Protein AF-X1IJS3-F1 (afdb_monomer_lite)

Foldseek 3Di:
DDPPLLPCLCVVLQVDLAAFLVLLLQLVCQQVVAAAEDQDQYCNNVSSVVLVVNDLVQEAEQAAPVSLVVCVDQVVSVVVSHGYYYHQLGYQADPSVRDGCNVRNSVSVVLLVVCVVPVHQAAGDPSSLVSCLVSQALHEAEAPPDPLPPPRHVLSSLLVRPRHAEYEYEAADQPFALVFDKDKEAADPDDPLPPDDSVSSSQNSSCNSPVRYTYMYTYGNPSSNSVVVDPDPPDNDPDDDDDDSVVCCPVRPDDDDPVRVVVVVVVVVD

Secondary structure (DSSP, 8-state):
--S-TT-GGGGGGGS-----HHHHHHHHHHHTT---EE---SSHHHHHHHHTT--GGGEEEE-SHHHHHHT--HHHHHHTT-EEEEESS--SB-TTT--B-HHHHHHHHHHHHHHHHTT------HHHHHHHHHHHTTSEEEE-S---SS-HHHHHHHHH--S--EEEEEEE-TT--TT-EEEEE---SSS--TTS-HHHHHHHHHHHH-TTSEEEEEEE-HHHHHHTT-S--TT---S-----HHHHHHHHSPPPPHHHHHHHHHHHH-

Sequence (270 aa):
NSLNDDLKFLDFYFENDKPNIEHFVLGEMLKRGHYVMTSNFDFLIEHALLQTDYPKKKIIPVITEKDYERFSDPEKLFKNKRIPVYKLHGSPKNIITGEDTRNSFINTLKLIGSNHMKNNIIQLEPFKAQMLEYISNKRSLIIIGYSGKNDSDLVSTLKTMKGLKNLIWINHVANGKTKGDLYEYHKPKSMNISNLDDLDQQLVEIKRFNESINVFRLNTYTPKFLENLIDKKEKISKENFELNLGEWLTTNIKKPSVLTKLFISAKIYL

pLDDT: mean 85.3, std 12.14, range [32.66, 97.94]

Structure (mmCIF, N/CA/C/O backbone):
data_AF-X1IJS3-F1
#
_entry.id   AF-X1IJS3-F1
#
loop_
_atom_site.group_PDB
_atom_site.id
_atom_site.type_symbol
_atom_site.label_atom_id
_atom_site.label_alt_id
_atom_site.label_comp_id
_atom_site.label_asym_id
_atom_site.label_entity_id
_atom_site.label_seq_id
_atom_site.pdbx_PDB_ins_code
_atom_site.Cartn_x
_atom_site.Cartn_y
_atom_site.Cartn_z
_atom_site.occupancy
_atom_site.B_iso_or_equiv
_atom_site.auth_seq_id
_atom_site.auth_comp_id
_atom_site.auth_asym_id
_atom_site.auth_atom_id
_atom_site.pdbx_PDB_model_num
ATOM 1 N N . ASN A 1 1 ? 11.542 24.849 22.283 1.00 32.66 1 ASN A N 1
ATOM 2 C CA . ASN A 1 1 ? 10.444 23.886 22.479 1.00 32.66 1 ASN A CA 1
ATOM 3 C C . ASN A 1 1 ? 9.567 23.851 21.247 1.00 32.66 1 ASN A C 1
ATOM 5 O O . ASN A 1 1 ? 9.000 24.875 20.894 1.00 32.66 1 ASN A O 1
ATOM 9 N N . SER A 1 2 ? 9.656 22.702 20.570 1.00 34.34 2 SER A N 1
ATOM 10 C CA . SER A 1 2 ? 8.838 22.150 19.481 1.00 34.34 2 SER A CA 1
ATOM 11 C C . SER A 1 2 ? 8.092 23.122 18.554 1.00 34.34 2 SER A C 1
ATOM 13 O O . SER A 1 2 ? 7.046 23.670 18.892 1.00 34.34 2 SER A O 1
ATOM 15 N N . LEU A 1 3 ? 8.537 23.183 17.289 1.00 42.47 3 LEU A N 1
ATOM 16 C CA . LEU A 1 3 ? 7.576 23.062 16.183 1.00 42.47 3 LEU A CA 1
ATOM 17 C C . LEU A 1 3 ? 6.657 21.910 16.578 1.00 42.47 3 LEU A C 1
ATOM 19 O O . LEU A 1 3 ? 7.159 20.812 16.785 1.00 42.47 3 LEU A O 1
ATOM 23 N N . ASN A 1 4 ? 5.387 22.198 16.855 1.00 47.84 4 ASN A N 1
ATOM 24 C CA . ASN A 1 4 ? 4.459 21.216 17.402 1.00 47.84 4 ASN A CA 1
ATOM 25 C C . ASN A 1 4 ? 4.539 19.940 16.549 1.00 47.84 4 ASN A C 1
ATOM 27 O O . ASN A 1 4 ? 4.138 19.956 15.387 1.00 47.84 4 ASN A O 1
ATOM 31 N N . ASP A 1 5 ? 5.068 18.867 17.142 1.00 56.81 5 ASP A N 1
ATOM 32 C CA . ASP A 1 5 ? 5.301 17.543 16.537 1.00 56.81 5 ASP A CA 1
ATOM 33 C C . ASP A 1 5 ? 4.000 16.859 16.077 1.00 56.81 5 ASP A C 1
ATOM 35 O O . ASP A 1 5 ? 4.017 15.756 15.549 1.00 56.81 5 ASP A O 1
ATOM 39 N N . ASP A 1 6 ? 2.869 17.526 16.272 1.00 65.44 6 ASP A N 1
ATOM 40 C CA . ASP A 1 6 ? 1.514 17.035 16.064 1.00 65.44 6 ASP A CA 1
ATOM 41 C C . ASP A 1 6 ? 1.116 16.971 14.574 1.00 65.44 6 ASP A C 1
ATOM 43 O O . ASP A 1 6 ? 0.031 16.503 14.256 1.00 65.44 6 ASP A O 1
ATOM 47 N N . LEU A 1 7 ? 1.972 17.472 13.662 1.00 75.44 7 LEU A N 1
ATOM 48 C CA . LEU A 1 7 ? 1.804 17.451 12.195 1.00 75.44 7 LEU A CA 1
ATOM 49 C C . LEU A 1 7 ? 0.376 17.787 11.716 1.00 75.44 7 LEU A C 1
ATOM 51 O O . LEU A 1 7 ? -0.092 17.243 10.722 1.00 75.44 7 LEU A O 1
ATOM 55 N N . LYS A 1 8 ? -0.303 18.725 12.392 1.00 80.31 8 LYS A N 1
ATOM 56 C CA . LYS A 1 8 ? -1.733 19.023 12.186 1.00 80.31 8 LYS A CA 1
ATOM 57 C C . LYS A 1 8 ? -2.134 19.291 10.743 1.00 80.31 8 LYS A C 1
ATOM 59 O O . LYS A 1 8 ? -3.264 19.024 10.382 1.00 80.31 8 LYS A O 1
ATOM 64 N N . PHE A 1 9 ? -1.241 19.810 9.903 1.00 80.88 9 PHE A N 1
ATOM 65 C CA . PHE A 1 9 ? -1.553 20.028 8.488 1.00 80.88 9 PHE A CA 1
ATOM 66 C C . PHE A 1 9 ? -1.919 18.735 7.743 1.00 80.88 9 PHE A C 1
ATOM 68 O O . PHE A 1 9 ? -2.624 18.799 6.742 1.00 80.88 9 PHE A O 1
ATOM 75 N N . LEU A 1 10 ? -1.454 17.578 8.226 1.00 79.81 10 LEU A N 1
ATOM 76 C CA . LEU A 1 10 ? -1.813 16.277 7.673 1.00 79.81 10 LEU A CA 1
ATOM 77 C C . LEU A 1 10 ? -3.285 15.945 7.907 1.00 79.81 10 LEU A C 1
ATOM 79 O O . LEU A 1 10 ? -3.842 15.190 7.116 1.00 79.81 10 LEU A O 1
ATOM 83 N N . ASP A 1 11 ? -3.924 16.563 8.909 1.00 85.62 11 ASP A N 1
ATOM 84 C CA . ASP A 1 11 ? -5.342 16.353 9.196 1.00 85.62 11 ASP A CA 1
ATOM 85 C C . ASP A 1 11 ? -6.235 16.729 8.006 1.00 85.62 11 ASP A C 1
ATOM 87 O O . ASP A 1 11 ? -7.252 16.079 7.789 1.00 85.62 11 ASP A O 1
ATOM 91 N N . PHE A 1 12 ? -5.787 17.647 7.141 1.00 84.50 12 PHE A N 1
ATOM 92 C CA . PHE A 1 12 ? -6.456 17.966 5.877 1.00 84.50 12 PHE A CA 1
ATOM 93 C C . PHE A 1 12 ? -6.712 16.731 5.000 1.00 84.50 12 PHE A C 1
ATOM 95 O O . PHE A 1 12 ? -7.787 16.592 4.423 1.00 84.50 12 PHE A O 1
ATOM 102 N N . TYR A 1 13 ? -5.740 15.817 4.896 1.00 79.25 13 TYR A N 1
ATOM 103 C CA . TYR A 1 13 ? -5.875 14.621 4.058 1.00 79.25 13 TYR A CA 1
ATOM 104 C C . TYR A 1 13 ? -6.856 13.598 4.640 1.00 79.25 13 TYR A C 1
ATOM 106 O O . TYR A 1 13 ? -7.303 12.703 3.927 1.00 79.25 13 TYR A O 1
ATOM 114 N N . PHE A 1 14 ? -7.205 13.734 5.920 1.00 83.81 14 PHE A N 1
ATOM 115 C CA . PHE A 1 14 ? -8.140 12.856 6.618 1.00 83.81 14 PHE A CA 1
ATOM 116 C C . PHE A 1 14 ? -9.584 13.369 6.571 1.00 83.81 14 PHE A C 1
ATOM 118 O O . PHE A 1 14 ? -10.489 12.631 6.950 1.00 83.81 14 PHE A O 1
ATOM 125 N N . GLU A 1 15 ? -9.806 14.590 6.075 1.00 85.00 15 GLU A N 1
ATOM 126 C CA . GLU A 1 15 ? -11.144 15.156 5.847 1.00 85.00 15 GLU A CA 1
ATOM 127 C C . GLU A 1 15 ? -11.849 14.523 4.639 1.00 85.00 15 GLU A C 1
ATOM 129 O O . GLU A 1 15 ? -13.069 14.600 4.515 1.00 85.00 15 GLU A O 1
ATOM 134 N N . ASN A 1 16 ? -11.094 13.904 3.725 1.00 85.94 16 ASN A N 1
ATOM 135 C CA . ASN A 1 16 ? -11.668 13.272 2.546 1.00 85.94 16 ASN A CA 1
ATOM 136 C C . ASN A 1 16 ? -12.175 11.857 2.857 1.00 85.94 16 ASN A C 1
ATOM 138 O O . ASN A 1 16 ? -11.391 10.939 3.100 1.00 85.94 16 ASN A O 1
ATOM 142 N N . ASP A 1 17 ? -13.488 11.671 2.756 1.00 87.44 17 ASP A N 1
ATOM 143 C CA . ASP A 1 17 ? -14.185 10.394 2.918 1.00 87.44 17 ASP A CA 1
ATOM 144 C C . ASP A 1 17 ? -14.765 9.849 1.598 1.00 87.44 17 ASP A C 1
ATOM 146 O O . ASP A 1 17 ? -15.535 8.881 1.599 1.00 87.44 17 ASP A O 1
ATOM 150 N N . LYS A 1 18 ? -14.389 10.453 0.460 1.00 89.69 18 LYS A N 1
ATOM 151 C CA . LYS A 1 18 ? -14.902 10.139 -0.879 1.00 89.69 18 LYS A CA 1
ATOM 152 C C . LYS A 1 18 ? -13.899 9.283 -1.672 1.00 89.69 18 LYS A C 1
ATOM 154 O O . LYS A 1 18 ? -13.039 9.824 -2.373 1.00 89.69 18 LYS A O 1
ATOM 159 N N . PRO A 1 19 ? -13.984 7.940 -1.596 1.00 90.38 19 PRO A N 1
ATOM 160 C CA . PRO A 1 19 ? -13.159 7.054 -2.405 1.00 90.38 19 PRO A CA 1
ATOM 161 C C . PRO A 1 19 ? -13.477 7.187 -3.897 1.00 90.38 19 PRO A C 1
ATOM 163 O O . PRO A 1 19 ? -14.633 7.281 -4.308 1.00 90.38 19 PRO A O 1
ATOM 166 N N . ASN A 1 20 ? -12.433 7.126 -4.719 1.00 88.62 20 ASN A N 1
ATOM 167 C CA . ASN A 1 20 ? -12.550 7.007 -6.174 1.00 88.62 20 ASN A CA 1
ATOM 168 C C . ASN A 1 20 ? -12.604 5.528 -6.629 1.00 88.62 20 ASN A C 1
ATOM 170 O O . ASN A 1 20 ? -12.479 4.605 -5.821 1.00 88.62 20 ASN A O 1
ATOM 174 N N . ILE A 1 21 ? -12.731 5.306 -7.943 1.00 88.25 21 ILE A N 1
ATOM 175 C CA . ILE A 1 21 ? -12.772 3.972 -8.569 1.00 88.25 21 ILE A CA 1
ATOM 176 C C . ILE A 1 21 ? -11.616 3.048 -8.154 1.00 88.25 21 ILE A C 1
ATOM 178 O O . ILE A 1 21 ? -11.838 1.856 -7.957 1.00 88.25 21 ILE A O 1
ATOM 182 N N . GLU A 1 22 ? -10.400 3.574 -7.983 1.00 91.00 22 GLU A N 1
ATOM 183 C CA . GLU A 1 22 ? -9.225 2.775 -7.619 1.00 91.00 22 GLU A CA 1
ATOM 184 C C . GLU A 1 22 ? -9.419 2.142 -6.237 1.00 91.00 22 GLU A C 1
ATOM 186 O O . GLU A 1 22 ? -9.225 0.940 -6.072 1.00 91.00 22 GLU A O 1
ATOM 191 N N . HIS A 1 23 ? -9.914 2.916 -5.268 1.00 93.38 23 HIS A N 1
ATOM 192 C CA . HIS A 1 23 ? -10.210 2.422 -3.922 1.00 93.38 23 HIS A CA 1
ATOM 193 C C . HIS A 1 23 ? -11.297 1.342 -3.928 1.00 93.38 23 HIS A C 1
ATOM 195 O O . HIS A 1 23 ? -11.172 0.341 -3.222 1.00 93.38 23 HIS A O 1
ATOM 201 N N . PHE A 1 24 ? -12.342 1.504 -4.747 1.00 91.81 24 PHE A N 1
ATOM 202 C CA . PHE A 1 24 ? -13.387 0.487 -4.894 1.00 91.81 24 PHE A CA 1
ATOM 203 C C . PHE A 1 24 ? -12.854 -0.802 -5.516 1.00 91.81 24 PHE A C 1
ATOM 205 O O . PHE A 1 24 ? -13.177 -1.888 -5.034 1.00 91.81 24 PHE A O 1
ATOM 212 N N . VAL A 1 25 ? -12.006 -0.700 -6.540 1.00 91.94 25 VAL A N 1
ATOM 213 C CA . VAL A 1 25 ? -11.373 -1.865 -7.171 1.00 91.94 25 VAL A CA 1
ATOM 214 C C . VAL A 1 25 ? -10.459 -2.579 -6.179 1.00 91.94 25 VAL A C 1
ATOM 216 O O . VAL A 1 25 ? -10.552 -3.795 -6.042 1.00 91.94 25 VAL A O 1
ATOM 219 N N . LEU A 1 26 ? -9.636 -1.849 -5.420 1.00 94.38 26 LEU A N 1
ATOM 220 C CA . LEU A 1 26 ? -8.796 -2.427 -4.366 1.00 94.38 26 LEU A CA 1
ATOM 221 C C . LEU A 1 26 ? -9.637 -3.106 -3.272 1.00 94.38 26 LEU A C 1
ATOM 223 O O . LEU A 1 26 ? -9.324 -4.220 -2.848 1.00 94.38 26 LEU A O 1
ATOM 227 N N . GLY A 1 27 ? -10.739 -2.478 -2.855 1.00 93.88 27 GLY A N 1
ATOM 228 C CA . GLY A 1 27 ? -11.696 -3.067 -1.920 1.00 93.88 27 GLY A CA 1
ATOM 229 C C . GLY A 1 27 ? -12.330 -4.355 -2.454 1.00 93.88 27 GLY A C 1
ATOM 230 O O . GLY A 1 27 ? -12.476 -5.329 -1.718 1.00 93.88 27 GLY A O 1
ATOM 231 N N . GLU A 1 28 ? -12.667 -4.402 -3.741 1.00 92.06 28 GLU A N 1
ATOM 232 C CA . GLU A 1 28 ? -13.184 -5.605 -4.398 1.00 92.06 28 GLU A CA 1
ATOM 233 C C . GLU A 1 28 ? -12.120 -6.709 -4.500 1.00 92.06 28 GLU A C 1
ATOM 235 O O . GLU A 1 28 ? -12.411 -7.874 -4.225 1.00 92.06 28 GLU A O 1
ATOM 240 N N . MET A 1 29 ? -10.866 -6.360 -4.804 1.00 93.38 29 MET A N 1
ATOM 241 C CA . MET A 1 29 ? -9.753 -7.315 -4.812 1.00 93.38 29 MET A CA 1
ATOM 242 C C . MET A 1 29 ? -9.551 -7.957 -3.433 1.00 93.38 29 MET A C 1
ATOM 244 O O . MET A 1 29 ? -9.393 -9.177 -3.344 1.00 93.38 29 MET A O 1
ATOM 248 N N . LEU A 1 30 ? -9.651 -7.172 -2.354 1.00 94.94 30 LEU A N 1
ATOM 249 C CA . LEU A 1 30 ? -9.640 -7.694 -0.985 1.00 94.94 30 LEU A CA 1
ATOM 250 C C . LEU A 1 30 ? -10.780 -8.690 -0.747 1.00 94.94 30 LEU A C 1
ATOM 252 O O . LEU A 1 30 ? -10.546 -9.781 -0.234 1.00 94.94 30 LEU A O 1
ATOM 256 N N . LYS A 1 31 ? -12.015 -8.378 -1.155 1.00 92.00 31 LYS A N 1
ATOM 257 C CA . LYS A 1 31 ? -13.155 -9.305 -0.994 1.00 92.00 31 LYS A CA 1
ATOM 258 C C . LYS A 1 31 ? -12.959 -10.621 -1.748 1.00 92.00 31 LYS A C 1
ATOM 260 O O . LYS A 1 31 ? -13.416 -11.661 -1.277 1.00 92.00 31 LYS A O 1
ATOM 265 N N . ARG A 1 32 ? -12.257 -10.585 -2.884 1.00 91.81 32 ARG A N 1
ATOM 266 C CA . ARG A 1 32 ? -11.904 -11.759 -3.701 1.00 91.81 32 ARG A CA 1
ATOM 267 C C . ARG A 1 32 ? -10.713 -12.557 -3.149 1.00 91.81 32 ARG A C 1
ATOM 269 O O . ARG A 1 32 ? -10.345 -13.573 -3.729 1.00 91.81 32 ARG A O 1
ATOM 276 N N . GLY A 1 33 ? -10.135 -12.146 -2.018 1.00 93.00 33 GLY A N 1
ATOM 277 C CA . GLY A 1 33 ? -9.030 -12.852 -1.363 1.00 93.00 33 GLY A CA 1
ATOM 278 C C . GLY A 1 33 ? -7.644 -12.470 -1.882 1.00 93.00 33 GLY A C 1
ATOM 279 O O . GLY A 1 33 ? -6.672 -13.171 -1.597 1.00 93.00 33 GLY A O 1
ATOM 280 N N . HIS A 1 34 ? -7.532 -11.379 -2.643 1.00 95.19 34 HIS A N 1
ATOM 281 C CA . HIS A 1 34 ? -6.239 -10.791 -2.974 1.00 95.19 34 HIS A CA 1
ATOM 282 C C . HIS A 1 34 ? -5.737 -9.923 -1.818 1.00 95.19 34 HIS A C 1
ATOM 284 O O . HIS A 1 34 ? -6.513 -9.419 -1.007 1.00 95.19 34 HIS A O 1
ATOM 290 N N . TYR A 1 35 ? -4.422 -9.744 -1.742 1.00 96.44 35 TYR A N 1
ATOM 291 C CA . TYR A 1 35 ? -3.799 -8.892 -0.737 1.00 96.44 35 TYR A CA 1
ATOM 292 C C . TYR A 1 35 ? -3.643 -7.470 -1.272 1.00 96.44 35 TYR A C 1
ATOM 294 O O . TYR A 1 35 ? -3.298 -7.285 -2.438 1.00 96.44 35 TYR A O 1
ATOM 302 N N . VAL A 1 36 ? -3.867 -6.480 -0.409 1.00 96.00 36 VAL A N 1
ATOM 303 C CA . VAL A 1 36 ? -3.659 -5.063 -0.722 1.00 96.00 36 VAL A CA 1
ATOM 304 C C . VAL A 1 36 ? -2.814 -4.431 0.378 1.00 96.00 36 VAL A C 1
ATOM 306 O O . VAL A 1 36 ? -3.117 -4.565 1.567 1.00 96.00 36 VAL A O 1
ATOM 309 N N . MET A 1 37 ? -1.765 -3.729 -0.044 1.00 95.56 37 MET A N 1
ATOM 310 C CA . MET A 1 37 ? -0.998 -2.808 0.788 1.00 95.56 37 MET A CA 1
ATOM 311 C C . MET A 1 37 ? -1.052 -1.418 0.155 1.00 95.56 37 MET A C 1
ATOM 313 O O . MET A 1 37 ? -1.166 -1.307 -1.064 1.00 95.56 37 MET A O 1
ATOM 317 N N . THR A 1 38 ? -0.957 -0.368 0.962 1.00 93.62 38 THR A N 1
ATOM 318 C CA . THR A 1 38 ? -0.902 1.014 0.470 1.00 93.62 38 THR A CA 1
ATOM 319 C C . THR A 1 38 ? 0.113 1.837 1.253 1.00 93.62 38 THR A C 1
ATOM 321 O O . THR A 1 38 ? 0.242 1.671 2.466 1.00 93.62 38 THR A O 1
ATOM 324 N N . SER A 1 39 ? 0.841 2.715 0.565 1.00 89.88 39 SER A N 1
ATOM 325 C CA . SER A 1 39 ? 1.658 3.771 1.174 1.00 89.88 39 SER A CA 1
ATOM 326 C C . SER A 1 39 ? 0.824 4.985 1.593 1.00 89.88 39 SER A C 1
ATOM 328 O O . SER A 1 39 ? 1.289 5.799 2.381 1.00 89.88 39 SER A O 1
ATOM 330 N N . ASN A 1 40 ? -0.431 5.092 1.144 1.00 90.31 40 ASN A N 1
ATOM 331 C CA . ASN A 1 40 ? -1.296 6.202 1.526 1.00 90.31 40 ASN A CA 1
ATOM 332 C C . ASN A 1 40 ? -1.678 6.137 3.012 1.00 90.31 40 ASN A C 1
ATOM 334 O O . ASN A 1 40 ? -2.049 5.084 3.540 1.00 90.31 40 ASN A O 1
ATOM 338 N N . PHE A 1 41 ? -1.663 7.302 3.657 1.00 90.81 41 PHE A N 1
ATOM 339 C CA . PHE A 1 41 ? -2.009 7.476 5.072 1.00 90.81 41 PHE A CA 1
ATOM 340 C C . PHE A 1 41 ? -3.506 7.697 5.324 1.00 90.81 41 PHE A C 1
ATOM 342 O O . PHE A 1 41 ? -3.958 7.584 6.467 1.00 90.81 41 PHE A O 1
ATOM 349 N N . ASP A 1 42 ? -4.246 8.050 4.266 1.00 92.81 42 ASP A N 1
ATOM 350 C CA . ASP A 1 42 ? -5.691 8.285 4.278 1.00 92.81 42 ASP A CA 1
ATOM 351 C C . ASP A 1 42 ? -6.490 7.010 4.603 1.00 92.81 42 ASP A C 1
ATOM 353 O O . ASP A 1 42 ? -5.928 5.935 4.830 1.00 92.81 42 ASP A O 1
ATOM 357 N N . PHE A 1 43 ? -7.818 7.120 4.636 1.00 94.56 43 PHE A N 1
ATOM 358 C CA . PHE A 1 43 ? -8.720 6.011 4.960 1.00 94.56 43 PHE A CA 1
ATOM 359 C C . PHE A 1 43 ? -9.587 5.567 3.774 1.00 94.56 43 PHE A C 1
ATOM 361 O O . PHE A 1 43 ? -10.632 4.943 3.963 1.00 94.56 43 PHE A O 1
ATOM 368 N N . LEU A 1 44 ? -9.218 5.925 2.541 1.00 94.62 44 LEU A N 1
ATOM 369 C CA . LEU A 1 44 ? -10.133 5.827 1.402 1.00 94.62 44 LEU A CA 1
ATOM 370 C C . LEU A 1 44 ? -10.440 4.375 1.003 1.00 94.62 44 LEU A C 1
ATOM 372 O O . LEU A 1 44 ? -11.564 4.078 0.602 1.00 94.62 44 LEU A O 1
ATOM 376 N N . ILE A 1 45 ? -9.502 3.436 1.175 1.00 95.56 45 ILE A N 1
ATOM 377 C CA . ILE A 1 45 ? -9.768 1.999 0.950 1.00 95.56 45 ILE A CA 1
ATOM 378 C C . ILE A 1 45 ? -10.783 1.477 1.976 1.00 95.56 45 ILE A C 1
ATOM 380 O O . ILE A 1 45 ? -11.722 0.758 1.632 1.00 95.56 45 ILE A O 1
ATOM 384 N N . GLU A 1 46 ? -10.625 1.854 3.243 1.00 96.31 46 GLU A N 1
ATOM 385 C CA . GLU A 1 46 ? -11.550 1.499 4.313 1.00 96.31 46 GLU A CA 1
ATOM 386 C C . GLU A 1 46 ? -12.938 2.107 4.085 1.00 96.31 46 GLU A C 1
ATOM 388 O O . GLU A 1 46 ? -13.939 1.400 4.223 1.00 96.31 46 GLU A O 1
ATOM 393 N N . HIS A 1 47 ? -13.011 3.378 3.678 1.00 94.94 47 HIS A N 1
ATOM 394 C CA . HIS A 1 47 ? -14.264 4.022 3.289 1.00 94.94 47 HIS A CA 1
ATOM 395 C C . HIS A 1 47 ? -14.923 3.313 2.105 1.00 94.94 47 HIS A C 1
ATOM 397 O O . HIS A 1 47 ? -16.120 3.041 2.169 1.00 94.94 47 HIS A O 1
ATOM 403 N N . ALA A 1 48 ? -14.165 2.928 1.073 1.00 93.38 48 ALA A N 1
ATOM 404 C CA . ALA A 1 48 ? -14.702 2.178 -0.063 1.00 93.38 48 ALA A CA 1
ATOM 405 C C . ALA A 1 48 ? -15.320 0.844 0.382 1.00 93.38 48 ALA A C 1
ATOM 407 O O . ALA A 1 48 ? -16.431 0.495 -0.019 1.00 93.38 48 ALA A O 1
ATOM 408 N N . LEU A 1 49 ? -14.649 0.113 1.277 1.00 93.94 49 LEU A N 1
ATOM 409 C CA . LEU A 1 49 ? -15.182 -1.128 1.842 1.00 93.94 49 LEU A CA 1
ATOM 410 C C . LEU A 1 49 ? -16.479 -0.892 2.628 1.00 93.94 49 LEU A C 1
ATOM 412 O O . LEU A 1 49 ? -17.450 -1.623 2.419 1.00 93.94 49 LEU A O 1
ATOM 416 N N . LEU A 1 50 ? -16.522 0.141 3.475 1.00 93.69 50 LEU A N 1
ATOM 417 C CA . LEU A 1 50 ? -17.715 0.512 4.243 1.00 93.69 50 LEU A CA 1
ATOM 418 C C . LEU A 1 50 ? -18.889 0.918 3.338 1.00 93.69 50 LEU A C 1
ATOM 420 O O . LEU A 1 50 ? -20.014 0.497 3.587 1.00 93.69 50 LEU A O 1
ATOM 424 N N . GLN A 1 51 ? -18.636 1.677 2.268 1.00 91.50 51 GLN A N 1
ATOM 425 C CA . GLN A 1 51 ? -19.663 2.125 1.314 1.00 91.50 51 GLN A CA 1
ATOM 426 C C . GLN A 1 51 ? -20.238 0.986 0.459 1.00 91.50 51 GLN A C 1
ATOM 428 O O . GLN A 1 51 ? -21.347 1.098 -0.064 1.00 91.50 51 GLN A O 1
ATOM 433 N N . THR A 1 52 ? -19.512 -0.129 0.347 1.00 88.06 52 THR A N 1
ATOM 434 C CA . THR A 1 52 ? -20.002 -1.368 -0.279 1.00 88.06 52 THR A CA 1
ATOM 435 C C . THR A 1 52 ? -20.702 -2.317 0.699 1.00 88.06 52 THR A C 1
ATOM 437 O O . THR A 1 52 ? -20.836 -3.505 0.407 1.00 88.06 52 THR A O 1
ATOM 440 N N . ASP A 1 53 ? -21.104 -1.813 1.870 1.00 85.81 53 ASP A N 1
ATOM 441 C CA . ASP A 1 53 ? -21.802 -2.555 2.925 1.00 85.81 53 ASP A CA 1
ATOM 442 C C . ASP A 1 53 ? -21.009 -3.772 3.456 1.00 85.81 53 ASP A C 1
ATOM 444 O O . ASP A 1 53 ? -21.566 -4.701 4.051 1.00 85.81 53 ASP A O 1
ATOM 448 N N . TYR A 1 54 ? -19.677 -3.781 3.284 1.00 92.12 54 TYR A N 1
ATOM 449 C CA . TYR A 1 54 ? -18.839 -4.826 3.866 1.00 92.12 54 TYR A CA 1
ATOM 450 C C . TYR A 1 54 ? -18.838 -4.686 5.398 1.00 92.12 54 TYR A C 1
ATOM 452 O O . TYR A 1 54 ? -18.650 -3.578 5.911 1.00 92.12 54 TYR A O 1
ATOM 460 N N . PRO A 1 55 ? -19.019 -5.771 6.178 1.00 95.38 55 PRO A N 1
ATOM 461 C CA . PRO A 1 55 ? -19.196 -5.636 7.619 1.00 95.38 55 PRO A CA 1
ATOM 462 C C . PRO A 1 55 ? -17.99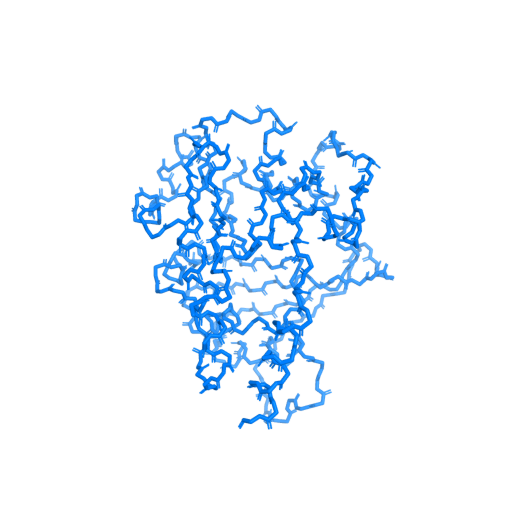0 -4.961 8.285 1.00 95.38 55 PRO A C 1
ATOM 464 O O . PRO A 1 55 ? -16.896 -5.520 8.280 1.00 95.38 55 PRO A O 1
ATOM 467 N N . LYS A 1 56 ? -18.199 -3.810 8.943 1.00 96.31 56 LYS A N 1
ATOM 468 C CA . LYS A 1 56 ? -17.141 -3.021 9.612 1.00 96.31 56 LYS A CA 1
ATOM 469 C C . LYS A 1 56 ? -16.193 -3.880 10.461 1.00 96.31 56 LYS A C 1
ATOM 471 O O . LYS A 1 56 ? -14.981 -3.808 10.315 1.00 96.31 56 LYS A O 1
ATOM 476 N N . LYS A 1 57 ? -16.746 -4.789 11.274 1.00 96.06 57 LYS A N 1
ATOM 477 C CA . LYS A 1 57 ? -16.004 -5.736 12.140 1.00 96.06 57 LYS A CA 1
ATOM 478 C C . LYS A 1 57 ? -15.104 -6.743 11.401 1.00 96.06 57 LYS A C 1
ATOM 480 O O . LYS A 1 57 ? -14.362 -7.491 12.035 1.00 96.06 57 LYS A O 1
ATOM 485 N N . LYS A 1 58 ? -15.223 -6.835 10.078 1.00 97.25 58 LYS A N 1
ATOM 486 C CA . LYS A 1 58 ? -14.437 -7.717 9.212 1.00 97.25 58 LYS A CA 1
ATOM 487 C C . LYS A 1 58 ? -13.326 -6.975 8.463 1.00 97.25 58 LYS A C 1
ATOM 489 O O . LYS A 1 58 ? -12.484 -7.654 7.885 1.00 97.25 58 LYS A O 1
ATOM 494 N N . ILE A 1 59 ? -13.295 -5.645 8.493 1.00 97.94 59 ILE A N 1
ATOM 495 C CA . ILE A 1 59 ? -12.225 -4.826 7.910 1.00 97.94 59 ILE A CA 1
ATOM 496 C C . ILE A 1 59 ? -11.139 -4.661 8.965 1.00 97.94 59 ILE A C 1
ATOM 498 O O . ILE A 1 59 ? -11.430 -4.183 10.056 1.00 97.94 59 ILE A O 1
ATOM 502 N N . ILE A 1 60 ? -9.909 -5.076 8.671 1.00 97.88 60 ILE A N 1
ATOM 503 C CA . ILE A 1 60 ? -8.800 -5.064 9.628 1.00 97.88 60 ILE A CA 1
ATOM 504 C C . ILE A 1 60 ? -7.691 -4.147 9.102 1.00 97.88 60 ILE A C 1
ATOM 506 O O . ILE A 1 60 ? -6.811 -4.621 8.388 1.00 97.88 60 ILE A O 1
ATOM 510 N N . PRO A 1 61 ? -7.710 -2.842 9.418 1.00 97.56 61 PRO A N 1
ATOM 511 C CA . PRO A 1 61 ? -6.565 -1.983 9.145 1.00 97.56 61 PRO A CA 1
ATOM 512 C C . PRO A 1 61 ? -5.361 -2.477 9.947 1.00 97.56 61 PRO A C 1
ATOM 514 O O . PRO A 1 61 ? -5.466 -2.671 11.159 1.00 97.56 61 PRO A O 1
ATOM 517 N N . VAL A 1 62 ? -4.243 -2.710 9.264 1.00 97.50 62 VAL A N 1
ATOM 518 C CA . VAL A 1 62 ? -2.973 -3.136 9.857 1.00 97.50 62 VAL A CA 1
ATOM 519 C C . VAL A 1 62 ? -2.006 -1.962 9.743 1.00 97.50 62 VAL A C 1
ATOM 521 O O . VAL A 1 62 ? -1.516 -1.666 8.650 1.00 97.50 62 VAL A O 1
ATOM 524 N N . ILE A 1 63 ? -1.801 -1.252 10.855 1.00 95.94 63 ILE A N 1
ATOM 525 C CA . ILE A 1 63 ? -1.168 0.075 10.868 1.00 95.94 63 ILE A CA 1
ATOM 526 C C . ILE A 1 63 ? 0.146 0.042 11.647 1.00 95.94 63 ILE A C 1
ATOM 528 O O . ILE A 1 63 ? 1.190 0.432 11.124 1.00 95.94 63 ILE A O 1
ATOM 532 N N . THR A 1 64 ? 0.087 -0.411 12.897 1.00 95.19 64 THR A N 1
ATOM 533 C CA . THR A 1 64 ? 1.215 -0.415 13.834 1.00 95.19 64 THR A CA 1
ATOM 534 C C . THR A 1 64 ? 1.987 -1.729 13.770 1.00 95.19 64 THR A C 1
ATOM 536 O O . THR A 1 64 ? 1.463 -2.739 13.309 1.00 95.19 64 THR A O 1
ATOM 539 N N . GLU A 1 65 ? 3.213 -1.758 14.293 1.00 94.56 65 GLU A N 1
ATOM 540 C CA . GLU A 1 65 ? 3.997 -2.997 14.426 1.00 94.56 65 GLU A CA 1
ATOM 541 C C . GLU A 1 65 ? 3.206 -4.114 15.132 1.00 94.56 65 GLU A C 1
ATOM 543 O O . GLU A 1 65 ? 3.118 -5.231 14.625 1.00 94.56 65 GLU A O 1
ATOM 548 N N . LYS A 1 66 ? 2.502 -3.780 16.224 1.00 95.69 66 LYS A N 1
ATOM 549 C CA . LYS A 1 66 ? 1.628 -4.719 16.948 1.00 95.69 66 LYS A CA 1
ATOM 550 C C . LYS A 1 66 ? 0.523 -5.295 16.067 1.00 95.69 66 LYS A C 1
ATOM 552 O O . LYS A 1 66 ? 0.151 -6.458 16.229 1.00 95.69 66 LYS A O 1
ATOM 557 N N . ASP A 1 67 ? -0.020 -4.502 15.145 1.00 96.81 67 ASP A N 1
ATOM 558 C CA . ASP A 1 67 ? -1.008 -5.001 14.191 1.00 96.81 67 ASP A CA 1
ATOM 559 C C . ASP A 1 67 ? -0.371 -5.995 13.221 1.00 96.81 67 ASP A C 1
ATOM 561 O O . ASP A 1 67 ? -0.956 -7.047 12.972 1.00 96.81 67 ASP A O 1
ATOM 565 N N . TYR A 1 68 ? 0.820 -5.694 12.691 1.00 96.56 68 TYR A N 1
ATOM 566 C CA . TYR A 1 68 ? 1.540 -6.594 11.784 1.00 96.56 68 TYR A CA 1
ATOM 567 C C . TYR A 1 68 ? 1.880 -7.927 12.458 1.00 96.56 68 TYR A C 1
ATOM 569 O O . TYR A 1 68 ? 1.700 -8.979 11.848 1.00 96.56 68 TYR A O 1
ATOM 577 N N . GLU A 1 69 ? 2.287 -7.903 13.727 1.00 95.69 69 GLU A N 1
ATOM 578 C CA . GLU A 1 69 ? 2.518 -9.114 14.519 1.00 95.69 69 GLU A CA 1
ATOM 579 C C . GLU A 1 69 ? 1.221 -9.909 14.722 1.00 95.69 69 GLU A C 1
ATOM 581 O O . GLU A 1 69 ? 1.151 -11.111 14.439 1.00 95.69 69 GLU A O 1
ATOM 586 N N . ARG A 1 70 ? 0.156 -9.231 15.170 1.00 96.00 70 ARG A N 1
ATOM 587 C CA . ARG A 1 70 ? -1.145 -9.844 15.474 1.00 96.00 70 ARG A CA 1
ATOM 588 C C . ARG A 1 70 ? -1.839 -10.415 14.237 1.00 96.00 70 ARG A C 1
ATOM 590 O O . ARG A 1 70 ? -2.563 -11.409 14.338 1.00 96.00 70 ARG A O 1
ATOM 597 N N . PHE A 1 71 ? -1.663 -9.768 13.092 1.00 95.25 71 PHE A N 1
ATOM 598 C CA . PHE A 1 71 ? -2.307 -10.080 11.817 1.00 95.25 71 PHE A CA 1
ATOM 599 C C . PHE A 1 71 ? -1.296 -10.576 10.775 1.00 95.25 71 PHE A C 1
ATOM 601 O O . PHE A 1 71 ? -1.445 -10.334 9.575 1.00 95.25 71 PHE A O 1
ATOM 608 N N . SER A 1 72 ? -0.292 -11.308 11.258 1.00 93.06 72 SER A N 1
ATOM 609 C CA . SER A 1 72 ? 0.801 -11.876 10.466 1.00 93.06 72 SER A CA 1
ATOM 610 C C . SER A 1 72 ? 0.373 -13.008 9.523 1.00 93.06 72 SER A C 1
ATOM 612 O O . SER A 1 72 ? 1.044 -13.256 8.527 1.00 93.06 72 SER A O 1
ATOM 614 N N . ASP A 1 73 ? -0.760 -13.667 9.798 1.00 95.06 73 ASP A N 1
ATOM 615 C CA . ASP A 1 73 ? -1.343 -14.724 8.960 1.00 95.06 73 ASP A CA 1
ATOM 616 C C . ASP A 1 73 ? -2.617 -14.221 8.239 1.00 95.06 73 ASP A C 1
ATOM 618 O O . ASP A 1 73 ? -3.739 -14.360 8.755 1.00 95.06 73 ASP A O 1
ATOM 622 N N . PRO A 1 74 ? -2.481 -13.617 7.043 1.00 93.31 74 PRO A N 1
ATOM 623 C CA . PRO A 1 74 ? -3.608 -13.148 6.255 1.00 93.31 74 PRO A CA 1
ATOM 624 C C . PRO A 1 74 ? -4.489 -14.301 5.766 1.00 93.31 74 PRO A C 1
ATOM 626 O O . PRO A 1 74 ? -5.704 -14.129 5.685 1.00 93.31 74 PRO A O 1
ATOM 629 N N . GLU A 1 75 ? -3.945 -15.491 5.490 1.00 93.25 75 GLU A N 1
ATOM 630 C CA . GLU A 1 75 ? -4.753 -16.635 5.042 1.00 93.25 75 GLU A CA 1
ATOM 631 C C . GLU A 1 75 ? -5.788 -17.036 6.098 1.00 93.25 75 GLU A C 1
ATOM 633 O O . GLU A 1 75 ? -6.963 -17.264 5.786 1.00 93.25 75 GLU A O 1
ATOM 638 N N . LYS A 1 76 ? -5.386 -17.058 7.373 1.00 94.94 76 LYS A N 1
ATOM 639 C CA . LYS A 1 76 ? -6.300 -17.280 8.499 1.00 94.94 76 LYS A CA 1
ATOM 640 C C . LYS A 1 76 ? -7.352 -16.179 8.623 1.00 94.94 76 LYS A C 1
ATOM 642 O O . LYS A 1 76 ? -8.488 -16.468 9.013 1.00 94.94 76 LYS A O 1
ATOM 647 N N . LEU A 1 77 ? -7.023 -14.931 8.293 1.00 94.69 77 LEU A N 1
ATOM 648 C CA . LEU A 1 77 ? -8.003 -13.841 8.277 1.00 94.69 77 LEU A CA 1
ATOM 649 C C . LEU A 1 77 ? -9.050 -14.049 7.182 1.00 94.69 77 LEU A C 1
ATOM 651 O O . LEU A 1 77 ? -10.247 -14.041 7.494 1.00 94.69 77 LEU A O 1
ATOM 655 N N . PHE A 1 78 ? -8.626 -14.343 5.950 1.00 93.12 78 PHE A N 1
ATOM 656 C CA . PHE A 1 78 ? -9.541 -14.583 4.831 1.00 93.12 78 PHE A CA 1
ATOM 657 C C . PHE A 1 78 ? -10.457 -15.785 5.075 1.00 93.12 78 PHE A C 1
ATOM 659 O O . PHE A 1 78 ? -11.662 -15.681 4.839 1.00 93.12 78 PHE A O 1
ATOM 666 N N . LYS A 1 79 ? -9.948 -16.880 5.664 1.00 92.75 79 LYS A N 1
ATOM 667 C CA . LYS A 1 79 ? -10.776 -18.031 6.093 1.00 92.75 79 LYS A CA 1
ATOM 668 C C . LYS A 1 79 ? -11.909 -17.622 7.043 1.00 92.75 79 LYS A C 1
ATOM 670 O O . LYS A 1 79 ? -13.000 -18.181 6.993 1.00 92.75 79 LYS A O 1
ATOM 675 N N . ASN A 1 80 ? -11.688 -16.594 7.862 1.00 92.88 80 ASN A N 1
ATOM 676 C CA . ASN A 1 80 ? -12.681 -16.031 8.780 1.00 92.88 80 ASN A CA 1
ATOM 677 C C . ASN A 1 80 ? -13.492 -14.868 8.177 1.00 92.88 80 ASN A C 1
ATOM 679 O O . ASN A 1 80 ? -14.181 -14.144 8.914 1.00 92.88 80 ASN A O 1
ATOM 683 N N . LYS A 1 81 ? -13.417 -14.667 6.854 1.00 93.19 81 LYS A N 1
ATOM 684 C CA . LYS A 1 81 ? -14.010 -13.542 6.115 1.00 93.19 81 LYS A CA 1
ATOM 685 C C . LYS A 1 81 ? -13.559 -12.178 6.648 1.00 93.19 81 LYS A C 1
ATOM 687 O O . LYS A 1 81 ? -14.335 -11.226 6.643 1.00 93.19 81 LYS A O 1
ATOM 692 N N . ARG A 1 82 ? -12.349 -12.089 7.202 1.00 96.56 82 ARG A N 1
ATOM 693 C CA . ARG A 1 82 ? -11.722 -10.834 7.639 1.00 96.56 82 ARG A CA 1
ATOM 694 C C . ARG A 1 82 ? -10.711 -10.419 6.580 1.00 96.56 82 ARG A C 1
ATOM 696 O O . ARG A 1 82 ? -9.938 -11.258 6.136 1.00 96.56 82 ARG A O 1
ATOM 703 N N . ILE A 1 83 ? -10.726 -9.149 6.200 1.00 96.06 83 ILE A N 1
ATOM 704 C CA . ILE A 1 83 ? -9.854 -8.613 5.155 1.00 96.06 83 ILE A CA 1
ATOM 705 C C . ILE A 1 83 ? -8.856 -7.636 5.783 1.00 96.06 83 ILE A C 1
ATOM 707 O O . ILE A 1 83 ? -9.284 -6.645 6.382 1.00 96.06 83 ILE A O 1
ATOM 711 N N . PRO A 1 84 ? -7.548 -7.928 5.731 1.00 97.19 84 PRO A N 1
ATOM 712 C CA . PRO A 1 84 ? -6.532 -6.995 6.186 1.00 97.19 84 PRO A CA 1
ATOM 713 C C . PRO A 1 84 ? -6.279 -5.899 5.144 1.00 97.19 84 PRO A C 1
ATOM 715 O O . PRO A 1 84 ? -6.183 -6.187 3.954 1.00 97.19 84 PRO A O 1
ATOM 718 N N . VAL A 1 85 ? -6.146 -4.653 5.598 1.00 97.44 85 VAL A N 1
ATOM 719 C CA . VAL A 1 85 ? -5.690 -3.511 4.792 1.00 97.44 85 VAL A CA 1
ATOM 720 C C . VAL A 1 85 ? -4.350 -3.065 5.366 1.00 97.44 85 VAL A C 1
ATOM 722 O O . VAL A 1 85 ? -4.312 -2.451 6.431 1.00 97.44 85 VAL A O 1
ATOM 725 N N . TYR A 1 86 ? -3.246 -3.412 4.706 1.00 97.19 86 TYR A N 1
ATOM 726 C CA . TYR A 1 86 ? -1.907 -3.122 5.224 1.00 97.19 86 TYR A CA 1
ATOM 727 C C . TYR A 1 86 ? -1.463 -1.701 4.852 1.00 97.19 86 TYR A C 1
ATOM 729 O O . TYR A 1 86 ? -1.373 -1.362 3.671 1.00 97.19 86 TYR A O 1
ATOM 737 N N . LYS A 1 87 ? -1.159 -0.870 5.854 1.00 95.31 87 LYS A N 1
ATOM 738 C CA . LYS A 1 87 ? -0.660 0.504 5.671 1.00 95.31 87 LYS A CA 1
ATOM 739 C C . LYS A 1 87 ? 0.863 0.513 5.810 1.00 95.31 87 LYS A C 1
ATOM 741 O O . LYS A 1 87 ? 1.394 0.296 6.900 1.00 95.31 87 LYS A O 1
ATOM 746 N N . LEU A 1 88 ? 1.582 0.743 4.714 1.00 92.06 88 LEU A N 1
ATOM 747 C CA . LEU A 1 88 ? 3.049 0.743 4.675 1.00 92.06 88 LEU A CA 1
ATOM 748 C C . LEU A 1 88 ? 3.646 1.964 5.366 1.00 92.06 88 LEU A C 1
ATOM 750 O O . LEU A 1 88 ? 4.639 1.854 6.076 1.00 92.06 88 LEU A O 1
ATOM 754 N N . HIS A 1 89 ? 3.031 3.130 5.237 1.00 89.88 89 HIS A N 1
ATOM 755 C CA . HIS A 1 89 ? 3.527 4.326 5.916 1.00 89.88 89 HIS A CA 1
ATOM 756 C C . HIS A 1 89 ? 2.716 4.668 7.178 1.00 89.88 89 HIS A C 1
ATOM 758 O O . HIS A 1 89 ? 2.946 5.672 7.844 1.00 89.88 89 HIS A O 1
ATOM 764 N N . GLY A 1 90 ? 1.822 3.761 7.578 1.00 91.69 90 GLY A N 1
ATOM 765 C CA . GLY A 1 90 ? 0.958 3.937 8.737 1.00 91.69 90 GLY A CA 1
ATOM 766 C C . GLY A 1 90 ? -0.203 4.885 8.455 1.00 91.69 90 GLY A C 1
ATOM 767 O O . GLY A 1 90 ? -0.581 5.127 7.313 1.00 91.69 90 GLY A O 1
ATOM 768 N N . SER A 1 91 ? -0.823 5.357 9.527 1.00 92.69 91 SER A N 1
ATOM 769 C CA . SER A 1 91 ? -2.021 6.188 9.501 1.00 92.69 91 SER A CA 1
ATOM 770 C C . SER A 1 91 ? -2.208 6.792 10.897 1.00 92.69 91 SER A C 1
ATOM 772 O O . SER A 1 91 ? -1.809 6.152 11.876 1.00 92.69 91 SER A O 1
ATOM 774 N N . PRO A 1 92 ? -2.771 8.000 11.053 1.00 92.31 92 PRO A N 1
ATOM 775 C CA . PRO A 1 92 ? -2.942 8.628 12.368 1.00 92.31 92 PRO A CA 1
ATOM 776 C C . PRO A 1 92 ? -4.008 7.955 13.241 1.00 92.31 92 PRO A C 1
ATOM 778 O O . PRO A 1 92 ? -4.052 8.201 14.441 1.00 92.31 92 PRO A O 1
ATOM 781 N N . LYS A 1 93 ? -4.906 7.159 12.653 1.00 93.62 93 LYS A N 1
ATOM 782 C CA . LYS A 1 93 ? -6.030 6.559 13.364 1.00 93.62 93 LYS A CA 1
ATOM 783 C C . LYS A 1 93 ? -6.478 5.280 12.679 1.00 93.62 93 LYS A C 1
ATOM 785 O O . LYS A 1 93 ? -6.552 5.200 11.460 1.00 93.62 93 LYS A O 1
ATOM 790 N N . ASN A 1 94 ? -6.924 4.312 13.460 1.00 95.81 94 ASN A N 1
ATOM 791 C CA . ASN A 1 94 ? -7.712 3.209 12.943 1.00 95.81 94 ASN A CA 1
ATOM 792 C C . ASN A 1 94 ? -9.201 3.601 12.921 1.00 95.81 94 ASN A C 1
ATOM 794 O O . ASN A 1 94 ? -9.867 3.579 13.955 1.00 95.81 94 ASN A O 1
ATOM 798 N N . ILE A 1 95 ? -9.770 3.949 11.760 1.00 94.88 95 ILE A N 1
ATOM 799 C CA . ILE A 1 95 ? -11.192 4.361 11.683 1.00 94.88 95 ILE A CA 1
ATOM 800 C C . ILE A 1 95 ? -12.187 3.220 11.962 1.00 94.88 95 ILE A C 1
ATOM 802 O O . ILE A 1 95 ? -13.377 3.454 12.211 1.00 94.88 95 ILE A O 1
ATOM 806 N N . ILE A 1 96 ? -11.713 1.972 11.949 1.00 96.38 96 ILE A N 1
ATOM 807 C CA . ILE A 1 96 ? -12.537 0.804 12.243 1.00 96.38 96 ILE A CA 1
ATOM 808 C C . ILE A 1 96 ? -12.647 0.580 13.753 1.00 96.38 96 ILE A C 1
ATOM 810 O O . ILE A 1 96 ? -13.765 0.431 14.251 1.00 96.38 96 ILE A O 1
ATOM 814 N N . THR A 1 97 ? -11.526 0.579 14.481 1.00 95.44 97 THR A N 1
ATOM 815 C CA . THR A 1 97 ? -11.502 0.361 15.942 1.00 95.44 97 THR A CA 1
ATOM 816 C C . THR A 1 97 ? -11.659 1.650 16.750 1.00 95.44 97 THR A C 1
ATOM 818 O O . THR A 1 97 ? -12.095 1.596 17.895 1.00 95.44 97 THR A O 1
ATOM 821 N N . GLY A 1 98 ? -11.341 2.802 16.158 1.00 94.25 98 GLY A N 1
ATOM 822 C CA . GLY A 1 98 ? -11.283 4.105 16.820 1.00 94.25 98 GLY A CA 1
ATOM 823 C C . GLY A 1 98 ? -9.938 4.418 17.483 1.00 94.25 98 GLY A C 1
ATOM 824 O O . GLY A 1 98 ? -9.790 5.522 17.999 1.00 94.25 98 GLY A O 1
ATOM 825 N N . GLU A 1 99 ? -8.983 3.486 17.460 1.00 95.50 99 GLU A N 1
ATOM 826 C CA . GLU A 1 99 ? -7.658 3.631 18.074 1.00 95.50 99 GLU A CA 1
ATOM 827 C C . GLU A 1 99 ? -6.856 4.782 17.454 1.00 95.50 99 GLU A C 1
ATOM 829 O O . GLU A 1 99 ? -6.798 4.918 16.231 1.00 95.50 99 GLU A O 1
ATOM 834 N N . ASP A 1 100 ? -6.224 5.590 18.305 1.00 93.31 100 ASP A N 1
ATOM 835 C CA . ASP A 1 100 ? -5.274 6.625 17.899 1.00 93.31 100 ASP A CA 1
ATOM 836 C C . ASP A 1 100 ? -3.894 5.999 17.652 1.00 93.31 100 ASP A C 1
ATOM 838 O O . ASP A 1 100 ? -3.282 5.423 18.554 1.00 93.31 100 ASP A O 1
ATOM 842 N N . THR A 1 101 ? -3.406 6.117 16.420 1.00 93.69 101 THR A N 1
ATOM 843 C CA . THR A 1 101 ? -2.120 5.571 15.967 1.00 93.69 101 THR A CA 1
ATOM 844 C C . THR A 1 101 ? -1.140 6.675 15.550 1.00 93.69 101 THR A C 1
ATOM 846 O O . THR A 1 101 ? -0.085 6.390 14.974 1.00 93.69 101 THR A O 1
ATOM 849 N N . ARG A 1 102 ? -1.436 7.942 15.880 1.00 90.94 102 ARG A N 1
ATOM 850 C CA . ARG A 1 102 ? -0.685 9.138 15.467 1.00 90.94 102 ARG A CA 1
ATOM 851 C C . ARG A 1 102 ? 0.786 9.093 15.856 1.00 90.94 102 ARG A C 1
ATOM 853 O O . ARG A 1 102 ? 1.633 9.440 15.041 1.00 90.94 102 ARG A O 1
ATOM 860 N N . ASN A 1 103 ? 1.112 8.599 17.047 1.00 89.31 103 ASN A N 1
ATOM 861 C CA . ASN A 1 103 ? 2.507 8.468 17.479 1.00 89.31 103 ASN A CA 1
ATOM 862 C C . ASN A 1 103 ? 3.310 7.520 16.574 1.00 89.31 103 ASN A C 1
ATOM 864 O O . ASN A 1 103 ? 4.424 7.851 16.172 1.00 89.31 103 ASN A O 1
ATOM 868 N N . SER A 1 104 ? 2.736 6.364 16.212 1.00 87.38 104 SER A N 1
ATOM 869 C CA . SER A 1 104 ? 3.372 5.423 15.279 1.00 87.38 104 SER A CA 1
ATOM 870 C C . SER A 1 104 ? 3.565 6.072 13.911 1.00 87.38 104 SER A C 1
ATOM 872 O O . SER A 1 104 ? 4.633 5.964 13.320 1.00 87.38 104 SER A O 1
ATOM 874 N N . PHE A 1 105 ? 2.545 6.784 13.436 1.00 90.06 105 PHE A N 1
ATOM 875 C CA . PHE A 1 105 ? 2.569 7.482 12.158 1.00 90.06 105 PHE A CA 1
ATOM 876 C C . PHE A 1 105 ? 3.639 8.586 12.098 1.00 90.06 105 PHE A C 1
ATOM 878 O O . PHE A 1 105 ? 4.444 8.610 11.167 1.00 90.06 105 PHE A O 1
ATOM 885 N N . ILE A 1 106 ? 3.718 9.449 13.117 1.00 87.62 106 ILE A N 1
ATOM 886 C CA . ILE A 1 106 ? 4.756 10.486 13.225 1.00 87.62 106 ILE A CA 1
ATOM 887 C C . ILE A 1 106 ? 6.151 9.851 13.229 1.00 87.62 106 ILE A C 1
ATOM 889 O O . ILE A 1 106 ? 7.056 10.364 12.572 1.00 87.62 106 ILE A O 1
ATOM 893 N N . ASN A 1 107 ? 6.339 8.733 13.936 1.00 85.94 107 ASN A N 1
ATOM 894 C CA . ASN A 1 107 ? 7.623 8.035 13.967 1.00 85.94 107 ASN A CA 1
ATOM 895 C C . ASN A 1 107 ? 8.017 7.503 12.584 1.00 85.94 107 ASN A C 1
ATOM 897 O O . ASN A 1 107 ? 9.150 7.729 12.158 1.00 85.94 107 ASN A O 1
ATOM 901 N N . THR A 1 108 ? 7.089 6.881 11.850 1.00 85.38 108 THR A N 1
ATOM 902 C CA . THR A 1 108 ? 7.337 6.432 10.471 1.00 85.38 108 THR A CA 1
ATOM 903 C C . THR A 1 108 ? 7.704 7.612 9.561 1.00 85.38 108 THR A C 1
ATOM 905 O O . THR A 1 108 ? 8.700 7.540 8.843 1.00 85.38 108 THR A O 1
ATOM 908 N N . LEU A 1 109 ? 6.992 8.744 9.640 1.00 84.00 109 LEU A N 1
ATOM 909 C CA . LEU A 1 109 ? 7.328 9.945 8.861 1.00 84.00 109 LEU A CA 1
ATOM 910 C C . LEU A 1 109 ? 8.699 10.530 9.223 1.00 84.00 109 LEU A C 1
ATOM 912 O O . LEU A 1 109 ? 9.458 10.923 8.337 1.00 84.00 109 LEU A O 1
ATOM 916 N N . LYS A 1 110 ? 9.042 10.570 10.516 1.00 82.69 110 LYS A N 1
ATOM 917 C CA . LYS A 1 110 ? 10.363 11.010 10.986 1.00 82.69 110 LYS A CA 1
ATOM 918 C C . LYS A 1 110 ? 11.472 10.100 10.459 1.00 82.69 110 LYS A C 1
ATOM 920 O O . LYS A 1 110 ? 12.525 10.612 10.082 1.00 82.69 110 LYS A O 1
ATOM 925 N N . LEU A 1 111 ? 11.248 8.785 10.404 1.00 79.25 111 LEU A N 1
ATOM 926 C CA . LEU A 1 111 ? 12.194 7.821 9.830 1.00 79.25 111 LEU A CA 1
ATOM 927 C C . LEU A 1 111 ? 12.392 8.054 8.330 1.00 79.25 111 LEU A C 1
ATOM 929 O O . LEU A 1 111 ? 13.535 8.185 7.892 1.00 79.25 111 LEU A O 1
ATOM 933 N N . ILE A 1 112 ? 11.302 8.188 7.568 1.00 77.44 112 ILE A N 1
ATOM 934 C CA . ILE A 1 112 ? 11.353 8.496 6.131 1.00 77.44 112 ILE A CA 1
ATOM 935 C C . ILE A 1 112 ? 12.134 9.801 5.910 1.00 77.44 112 ILE A C 1
ATOM 937 O O . ILE A 1 112 ? 13.143 9.811 5.203 1.00 77.44 112 ILE A O 1
ATOM 941 N N . GLY A 1 113 ? 11.751 10.883 6.597 1.00 75.38 113 GLY A N 1
ATOM 942 C CA . GLY A 1 113 ? 12.400 12.191 6.475 1.00 75.38 113 GLY A CA 1
ATOM 943 C C . GLY A 1 113 ? 13.881 12.190 6.875 1.00 75.38 113 GLY A C 1
ATOM 944 O O . GLY A 1 113 ? 14.711 12.781 6.186 1.00 75.38 113 GLY A O 1
ATOM 945 N N . SER A 1 114 ? 14.245 11.484 7.949 1.00 70.69 114 SER A N 1
ATOM 946 C CA . SER A 1 114 ? 15.642 11.387 8.405 1.00 70.69 114 SER A CA 1
ATOM 947 C C . SER A 1 114 ? 16.524 10.612 7.426 1.00 70.69 114 SER A C 1
ATOM 949 O O . SER A 1 114 ? 17.698 10.948 7.256 1.00 70.69 114 SER A O 1
ATOM 951 N N . ASN A 1 115 ? 15.970 9.587 6.774 1.00 64.38 115 ASN A N 1
ATOM 952 C CA . ASN A 1 115 ? 16.691 8.785 5.791 1.00 64.38 115 ASN A CA 1
ATOM 953 C C 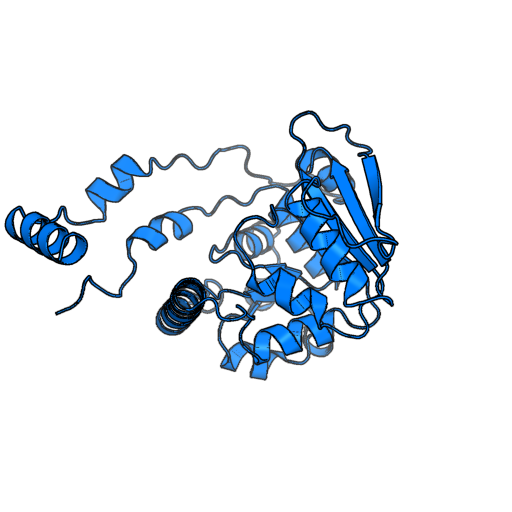. ASN A 1 115 ? 16.945 9.567 4.493 1.00 64.38 115 ASN A C 1
ATOM 955 O O . ASN A 1 115 ? 18.038 9.457 3.938 1.00 64.38 115 ASN A O 1
ATOM 959 N N . HIS A 1 116 ? 16.016 10.442 4.087 1.00 63.84 116 HIS A N 1
ATOM 960 C CA . HIS A 1 116 ? 16.234 11.374 2.973 1.00 63.84 116 HIS A CA 1
ATOM 961 C C . HIS A 1 116 ? 17.404 12.341 3.218 1.00 63.84 116 HIS A C 1
ATOM 963 O O . HIS A 1 116 ? 18.129 12.662 2.283 1.00 63.84 116 HIS A O 1
ATOM 969 N N . MET A 1 117 ? 17.628 12.790 4.459 1.00 59.25 117 MET A N 1
ATOM 970 C CA . MET A 1 117 ? 18.698 13.753 4.765 1.00 59.25 117 MET A CA 1
ATOM 971 C C . MET A 1 117 ? 20.106 13.141 4.799 1.00 59.25 117 MET A C 1
ATOM 973 O O . MET A 1 117 ? 21.087 13.866 4.659 1.00 59.25 117 MET A O 1
ATOM 977 N N . LYS A 1 118 ? 20.229 11.827 5.026 1.00 57.16 118 LYS A N 1
ATOM 978 C CA . LYS A 1 118 ? 21.525 11.159 5.252 1.00 57.16 118 LYS A CA 1
ATOM 979 C C . LYS A 1 118 ? 22.073 10.404 4.037 1.00 57.16 118 LYS A C 1
ATOM 981 O O . LYS A 1 118 ? 23.089 9.736 4.181 1.00 57.16 118 LYS A O 1
ATOM 986 N N . ASN A 1 119 ? 21.424 10.479 2.869 1.00 53.56 119 ASN A N 1
ATOM 987 C CA . ASN A 1 119 ? 21.726 9.630 1.701 1.00 53.56 119 ASN A CA 1
ATOM 988 C C . ASN A 1 119 ? 21.767 8.121 2.035 1.00 53.56 119 ASN A C 1
ATOM 990 O O . ASN A 1 119 ? 22.421 7.340 1.343 1.00 53.56 119 ASN A O 1
ATOM 994 N N . ASN A 1 120 ? 21.081 7.698 3.100 1.00 54.53 120 ASN A N 1
ATOM 995 C CA . ASN A 1 120 ? 20.982 6.288 3.456 1.00 54.53 120 ASN A CA 1
ATOM 996 C C . ASN A 1 120 ? 19.942 5.611 2.561 1.00 54.53 120 ASN A C 1
ATOM 998 O O . ASN A 1 120 ? 18.988 6.250 2.119 1.00 54.53 120 ASN A O 1
ATOM 1002 N N . ILE A 1 121 ? 20.105 4.306 2.324 1.00 59.16 121 ILE A N 1
ATOM 1003 C CA . ILE A 1 121 ? 19.092 3.502 1.632 1.00 59.16 121 ILE A CA 1
ATOM 1004 C C . ILE A 1 121 ? 17.803 3.597 2.450 1.00 59.16 121 ILE A C 1
ATOM 1006 O O . ILE A 1 121 ? 17.736 3.086 3.569 1.00 59.16 121 ILE A O 1
ATOM 1010 N N . ILE A 1 122 ? 16.794 4.277 1.909 1.00 64.06 122 ILE A N 1
ATOM 1011 C CA . ILE A 1 122 ? 15.475 4.325 2.527 1.00 64.06 122 ILE A CA 1
ATOM 1012 C C . ILE A 1 122 ? 14.864 2.948 2.297 1.00 64.06 122 ILE A C 1
ATOM 1014 O O . ILE A 1 122 ? 14.764 2.491 1.162 1.00 64.06 122 ILE A O 1
ATOM 1018 N N . GLN A 1 123 ? 14.535 2.251 3.376 1.00 68.94 123 GLN A N 1
ATOM 1019 C CA . GLN A 1 123 ? 13.825 0.981 3.322 1.00 68.94 123 GLN A CA 1
ATOM 1020 C C . GLN A 1 123 ? 12.612 1.071 4.227 1.00 68.94 123 GLN A C 1
ATOM 1022 O O . GLN A 1 123 ? 12.630 1.769 5.245 1.00 68.94 123 GLN A O 1
ATOM 1027 N N . LEU A 1 124 ? 11.573 0.332 3.849 1.00 82.88 124 LEU A N 1
ATOM 1028 C CA . LEU A 1 124 ? 10.441 0.079 4.722 1.00 82.88 124 LEU A CA 1
ATOM 1029 C C . LEU A 1 124 ? 10.927 -0.493 6.057 1.00 82.88 124 LEU A C 1
ATOM 1031 O O . LEU A 1 124 ? 11.913 -1.233 6.115 1.00 82.88 124 LEU A O 1
ATOM 1035 N N . GLU A 1 125 ? 10.197 -0.183 7.127 1.00 87.12 125 GLU A N 1
ATOM 1036 C CA . GLU A 1 125 ? 10.440 -0.800 8.430 1.00 87.12 125 GLU A CA 1
ATOM 1037 C C . GLU A 1 125 ? 10.463 -2.338 8.288 1.00 87.12 125 GLU A C 1
ATOM 1039 O O . GLU A 1 125 ? 9.646 -2.886 7.534 1.00 87.12 125 GLU A O 1
ATOM 1044 N N . PRO A 1 126 ? 11.366 -3.056 8.989 1.00 88.62 126 PRO A N 1
ATOM 1045 C CA . PRO A 1 126 ? 11.623 -4.472 8.721 1.00 88.62 126 PRO A CA 1
ATOM 1046 C C . PRO A 1 126 ? 10.369 -5.352 8.711 1.00 88.62 126 PRO A C 1
ATOM 1048 O O . PRO A 1 126 ? 10.206 -6.175 7.813 1.00 88.62 126 PRO A O 1
ATOM 1051 N N . PHE A 1 127 ? 9.445 -5.144 9.653 1.00 90.31 127 PHE A N 1
ATOM 1052 C CA . PHE A 1 127 ? 8.201 -5.915 9.739 1.00 90.31 127 PHE A CA 1
ATOM 1053 C C . PHE A 1 127 ? 7.269 -5.690 8.533 1.00 90.31 127 PHE A C 1
ATOM 1055 O O . PHE A 1 127 ? 6.574 -6.611 8.101 1.00 90.31 127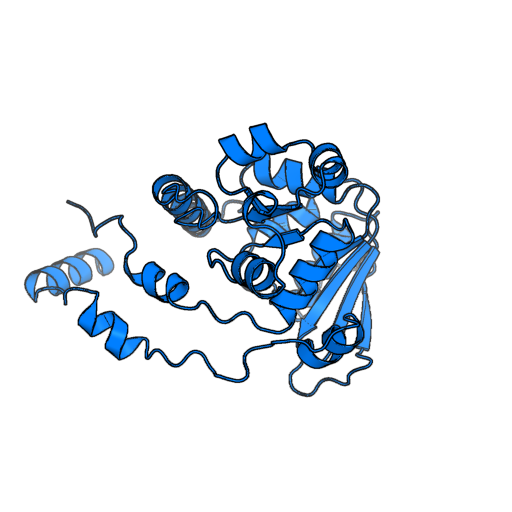 PHE A O 1
ATOM 1062 N N . LYS A 1 128 ? 7.282 -4.493 7.933 1.00 93.06 128 LYS A N 1
ATOM 1063 C CA . LYS A 1 128 ? 6.485 -4.165 6.740 1.00 93.06 128 LYS A CA 1
ATOM 1064 C C . LYS A 1 128 ? 7.101 -4.764 5.484 1.00 93.06 128 LYS A C 1
ATOM 1066 O O . LYS A 1 128 ? 6.380 -5.338 4.671 1.00 93.06 128 LYS A O 1
ATOM 1071 N N . ALA A 1 129 ? 8.426 -4.677 5.355 1.00 91.62 129 ALA A N 1
ATOM 1072 C CA . ALA A 1 129 ? 9.166 -5.298 4.260 1.00 91.62 129 ALA A CA 1
ATOM 1073 C C . ALA A 1 129 ? 8.987 -6.827 4.259 1.00 91.62 129 ALA A C 1
ATOM 1075 O O . ALA A 1 129 ? 8.680 -7.411 3.222 1.00 91.62 129 ALA A O 1
ATOM 1076 N N . GLN A 1 130 ? 9.093 -7.459 5.433 1.00 92.06 130 GLN A N 1
ATOM 1077 C CA . GLN A 1 130 ? 8.857 -8.896 5.602 1.00 92.06 130 GLN A CA 1
ATOM 1078 C C . GLN A 1 130 ? 7.425 -9.290 5.232 1.00 92.06 130 GLN A C 1
ATOM 1080 O O . GLN A 1 130 ? 7.226 -10.286 4.540 1.00 92.06 130 GLN A O 1
ATOM 1085 N N . MET A 1 131 ? 6.427 -8.504 5.651 1.00 95.12 131 MET A N 1
ATOM 1086 C CA . MET A 1 131 ? 5.033 -8.748 5.275 1.00 95.12 131 MET A CA 1
ATOM 1087 C C . MET A 1 131 ? 4.829 -8.636 3.761 1.00 95.12 131 MET A C 1
ATOM 1089 O O . MET A 1 131 ? 4.225 -9.529 3.170 1.00 95.12 131 MET A O 1
ATOM 1093 N N . LEU A 1 132 ? 5.363 -7.586 3.124 1.00 94.69 132 LEU A N 1
ATOM 1094 C CA . LEU A 1 132 ? 5.290 -7.404 1.672 1.00 94.69 132 LEU A CA 1
ATOM 1095 C C . LEU A 1 132 ? 5.912 -8.592 0.927 1.00 94.69 132 LEU A C 1
ATOM 1097 O O . LEU A 1 132 ? 5.297 -9.116 -0.004 1.00 94.69 132 LEU A O 1
ATOM 1101 N N . GLU A 1 133 ? 7.091 -9.049 1.351 1.00 93.38 133 GLU A N 1
ATOM 1102 C CA . GLU A 1 133 ? 7.759 -10.218 0.773 1.00 93.38 133 GLU A CA 1
ATOM 1103 C C . GLU A 1 133 ? 6.930 -11.494 0.962 1.00 93.38 133 GLU A C 1
ATOM 1105 O O . GLU A 1 133 ? 6.689 -12.232 0.004 1.00 93.38 133 GLU A O 1
ATOM 1110 N N . TYR A 1 134 ? 6.421 -11.722 2.174 1.00 94.44 134 TYR A N 1
ATOM 1111 C CA . TYR A 1 134 ? 5.612 -12.889 2.505 1.00 94.44 134 TYR A CA 1
ATOM 1112 C C . TYR A 1 134 ? 4.342 -12.984 1.647 1.00 94.44 134 TYR A C 1
ATOM 1114 O O . TYR A 1 134 ? 4.100 -14.017 1.016 1.00 94.44 134 TYR A O 1
ATOM 1122 N N . ILE A 1 135 ? 3.557 -11.906 1.555 1.00 94.75 135 ILE A N 1
ATOM 1123 C CA . ILE A 1 135 ? 2.297 -11.911 0.794 1.00 94.75 135 ILE A CA 1
ATOM 1124 C C . ILE A 1 135 ? 2.507 -11.873 -0.722 1.00 94.75 135 ILE A C 1
ATOM 1126 O O . ILE A 1 135 ? 1.596 -12.237 -1.465 1.00 94.75 135 ILE A O 1
ATOM 1130 N N . SER A 1 136 ? 3.682 -11.443 -1.191 1.00 94.88 136 SER A N 1
ATOM 1131 C CA . SER A 1 136 ? 4.027 -11.371 -2.619 1.00 94.88 136 SER A CA 1
ATOM 1132 C C . SER A 1 136 ? 4.716 -12.637 -3.137 1.00 94.88 136 SER A C 1
ATOM 1134 O O . SER A 1 136 ? 4.842 -12.831 -4.351 1.00 94.88 136 SER A O 1
ATOM 1136 N N . ASN A 1 137 ? 5.145 -13.526 -2.240 1.00 94.25 137 ASN A N 1
ATOM 1137 C CA . ASN A 1 137 ? 5.868 -14.736 -2.595 1.00 94.25 137 ASN A CA 1
ATOM 1138 C C . ASN A 1 137 ? 5.064 -15.620 -3.566 1.00 94.25 137 ASN A C 1
ATOM 1140 O O . ASN A 1 137 ? 3.897 -15.949 -3.343 1.00 94.25 137 ASN A O 1
ATOM 1144 N N . LYS A 1 138 ? 5.713 -16.024 -4.662 1.00 94.31 138 LYS A N 1
ATOM 1145 C CA . LYS A 1 138 ? 5.171 -16.817 -5.777 1.00 94.31 138 LYS A CA 1
ATOM 1146 C C . LYS A 1 138 ? 3.952 -16.197 -6.477 1.00 94.31 138 LYS A C 1
ATOM 1148 O O . LYS A 1 138 ? 3.252 -16.916 -7.202 1.00 94.31 138 LYS A O 1
ATOM 1153 N N . ARG A 1 139 ? 3.713 -14.894 -6.303 1.00 95.19 139 ARG A N 1
ATOM 1154 C CA . ARG A 1 139 ? 2.571 -14.147 -6.854 1.00 95.19 139 ARG A CA 1
ATOM 1155 C C . ARG A 1 139 ? 3.033 -13.052 -7.817 1.00 95.19 139 ARG A C 1
ATOM 1157 O O . ARG A 1 139 ? 4.228 -12.858 -8.041 1.00 95.19 139 ARG A O 1
ATOM 1164 N N . SER A 1 140 ? 2.059 -12.386 -8.423 1.00 96.69 140 SER A N 1
ATOM 1165 C CA . SER A 1 140 ? 2.264 -11.159 -9.189 1.00 96.69 140 SER A CA 1
ATOM 1166 C C . SER A 1 140 ? 1.929 -9.969 -8.293 1.00 96.69 140 SER A C 1
ATOM 1168 O O . SER A 1 140 ? 0.861 -9.961 -7.682 1.00 96.69 140 SER A O 1
ATOM 1170 N N . LEU A 1 141 ? 2.816 -8.980 -8.230 1.00 96.81 141 LEU A N 1
ATOM 1171 C CA . LEU A 1 141 ? 2.585 -7.707 -7.558 1.00 96.81 141 LEU A CA 1
ATOM 1172 C C . LEU A 1 141 ? 2.170 -6.675 -8.604 1.00 96.81 141 LEU A C 1
ATOM 1174 O O . LEU A 1 141 ? 2.876 -6.481 -9.593 1.00 96.81 141 LEU A O 1
ATOM 1178 N N . ILE A 1 142 ? 1.030 -6.027 -8.380 1.00 96.19 142 ILE A N 1
ATOM 1179 C CA . ILE A 1 142 ? 0.525 -4.949 -9.229 1.00 96.19 142 ILE A CA 1
ATOM 1180 C C . ILE A 1 142 ? 0.638 -3.641 -8.446 1.00 96.19 142 ILE A C 1
ATOM 1182 O O . ILE A 1 142 ? 0.139 -3.555 -7.326 1.00 96.19 142 ILE A O 1
ATOM 1186 N N . ILE A 1 143 ? 1.277 -2.635 -9.039 1.00 94.00 143 ILE A N 1
ATOM 1187 C CA . ILE A 1 143 ? 1.423 -1.290 -8.473 1.00 94.00 143 ILE A CA 1
ATOM 1188 C C . ILE A 1 143 ? 0.548 -0.328 -9.280 1.00 94.00 143 ILE A C 1
ATOM 1190 O O . ILE A 1 143 ? 0.638 -0.296 -10.507 1.00 94.00 143 ILE A O 1
ATOM 1194 N N . ILE A 1 144 ? -0.314 0.432 -8.599 1.00 91.75 144 ILE A N 1
ATOM 1195 C CA . ILE A 1 144 ? -1.273 1.390 -9.180 1.00 91.75 144 ILE A CA 1
ATOM 1196 C C . ILE A 1 144 ? -1.196 2.693 -8.383 1.00 91.75 144 ILE A C 1
ATOM 1198 O O . ILE A 1 144 ? -0.963 2.655 -7.178 1.00 91.75 144 ILE A O 1
ATOM 1202 N N . GLY A 1 145 ? -1.398 3.835 -9.046 1.00 83.06 145 GLY A N 1
ATOM 1203 C CA . GLY A 1 145 ? -1.477 5.140 -8.375 1.00 83.06 145 GLY A CA 1
ATOM 1204 C C . GLY A 1 145 ? -0.130 5.647 -7.854 1.00 83.06 145 GLY A C 1
ATOM 1205 O O . GLY A 1 145 ? -0.080 6.601 -7.085 1.00 83.06 145 GLY A O 1
ATOM 1206 N N . TYR A 1 146 ? 0.967 5.022 -8.285 1.00 79.75 146 TYR A N 1
ATOM 1207 C CA . TYR A 1 146 ? 2.309 5.294 -7.798 1.00 79.75 146 TYR A CA 1
ATOM 1208 C C . TYR A 1 146 ? 3.201 5.758 -8.948 1.00 79.75 146 TYR A C 1
ATOM 1210 O O . TYR A 1 146 ? 3.405 5.044 -9.933 1.00 79.75 146 TYR A O 1
ATOM 1218 N N . SER A 1 147 ? 3.722 6.979 -8.836 1.00 71.50 147 SER A N 1
ATOM 1219 C CA . SER A 1 147 ? 4.527 7.608 -9.892 1.00 71.50 147 SER A CA 1
ATOM 1220 C C . SER A 1 147 ? 5.967 7.094 -9.938 1.00 71.50 147 SER A C 1
ATOM 1222 O O . SER A 1 147 ? 6.670 7.359 -10.908 1.00 71.50 147 SER A O 1
ATOM 1224 N N . GLY A 1 148 ? 6.426 6.418 -8.879 1.00 66.06 148 GLY A N 1
ATOM 1225 C CA . GLY A 1 148 ? 7.830 6.038 -8.696 1.00 66.06 148 GLY A CA 1
ATOM 1226 C C . GLY A 1 148 ? 8.727 7.213 -8.305 1.00 66.06 148 GLY A C 1
ATOM 1227 O O . GLY A 1 148 ? 9.847 7.018 -7.847 1.00 66.06 148 GLY A O 1
ATOM 1228 N N . LYS A 1 149 ? 8.256 8.459 -8.418 1.00 64.50 149 LYS A N 1
ATOM 1229 C CA . LYS A 1 149 ? 9.066 9.636 -8.098 1.00 64.50 149 LYS A CA 1
ATOM 1230 C C . LYS A 1 149 ? 9.108 9.863 -6.589 1.00 64.50 149 LYS A C 1
ATOM 1232 O O . LYS A 1 149 ? 8.071 9.896 -5.938 1.00 64.50 149 LYS A O 1
ATOM 1237 N N . ASN A 1 150 ? 10.311 10.095 -6.066 1.00 57.41 150 ASN A N 1
ATOM 1238 C CA . ASN A 1 150 ? 10.616 10.493 -4.683 1.00 57.41 150 ASN A CA 1
ATOM 1239 C C . ASN A 1 150 ? 10.345 9.473 -3.574 1.00 57.41 150 ASN A C 1
ATOM 1241 O O . ASN A 1 150 ? 10.719 9.747 -2.437 1.00 57.41 150 ASN A O 1
ATOM 1245 N N . ASP A 1 151 ? 9.778 8.310 -3.876 1.00 65.62 151 ASP A N 1
ATOM 1246 C CA . ASP A 1 151 ? 9.477 7.307 -2.861 1.00 65.62 151 ASP A CA 1
ATOM 1247 C C . ASP A 1 151 ? 10.390 6.086 -3.040 1.00 65.62 151 ASP A C 1
ATOM 1249 O O . ASP A 1 151 ? 10.174 5.161 -3.824 1.00 65.62 151 ASP A O 1
ATOM 1253 N N . SER A 1 152 ? 11.551 6.207 -2.398 1.00 67.69 152 SER A N 1
ATOM 1254 C CA . SER A 1 152 ? 12.685 5.300 -2.588 1.00 67.69 152 SER A CA 1
ATOM 1255 C C . SER A 1 152 ? 12.614 4.050 -1.717 1.00 67.69 152 SER A C 1
ATOM 1257 O O . SER A 1 152 ? 13.409 3.133 -1.930 1.00 67.69 152 SER A O 1
ATOM 1259 N N . ASP A 1 153 ? 11.668 3.973 -0.780 1.00 78.75 153 ASP A N 1
ATOM 1260 C CA . ASP A 1 153 ? 11.571 2.860 0.157 1.00 78.75 153 ASP A CA 1
ATOM 1261 C C . ASP A 1 153 ? 11.033 1.583 -0.501 1.00 78.75 153 ASP A C 1
ATOM 1263 O O . ASP A 1 153 ? 11.711 0.554 -0.477 1.00 78.75 153 ASP A O 1
ATOM 1267 N N . LEU A 1 154 ? 9.893 1.657 -1.190 1.00 86.00 154 LEU A N 1
ATOM 1268 C CA . LEU A 1 154 ? 9.273 0.544 -1.895 1.00 86.00 154 LEU A CA 1
ATOM 1269 C C . LEU A 1 154 ? 10.186 0.055 -3.014 1.00 86.00 154 LEU A C 1
ATOM 1271 O O . LEU A 1 154 ? 10.457 -1.139 -3.109 1.00 86.00 154 LEU A O 1
ATOM 1275 N N . VAL A 1 155 ? 10.718 0.969 -3.831 1.00 87.38 155 VAL A N 1
ATOM 1276 C CA . VAL A 1 155 ? 11.645 0.627 -4.921 1.00 87.38 155 VAL A CA 1
ATOM 1277 C C . VAL A 1 155 ? 12.887 -0.086 -4.379 1.00 87.38 155 VAL A C 1
ATOM 1279 O O . VAL A 1 155 ? 13.310 -1.094 -4.950 1.00 87.38 155 VAL A O 1
ATOM 1282 N N . SER A 1 156 ? 13.455 0.385 -3.264 1.00 86.00 156 SER A N 1
ATOM 1283 C CA . SER A 1 156 ? 14.598 -0.278 -2.624 1.00 86.00 156 SER A CA 1
ATOM 1284 C C . SER A 1 156 ? 14.237 -1.667 -2.101 1.00 86.00 156 SER A C 1
ATOM 1286 O O . SER A 1 156 ? 15.000 -2.606 -2.321 1.00 86.00 156 SER A O 1
ATOM 1288 N N . THR A 1 157 ? 13.063 -1.834 -1.486 1.00 88.62 157 THR A N 1
ATOM 1289 C CA . THR A 1 157 ? 12.575 -3.147 -1.038 1.00 88.62 157 THR A CA 1
ATOM 1290 C C . THR A 1 157 ? 12.348 -4.107 -2.212 1.00 88.62 157 THR A C 1
ATOM 1292 O O . THR A 1 157 ? 12.742 -5.271 -2.139 1.00 88.62 157 THR A O 1
ATOM 1295 N N . LEU A 1 158 ? 11.789 -3.638 -3.333 1.00 90.50 158 LEU A N 1
ATOM 1296 C CA . LEU A 1 158 ? 11.552 -4.460 -4.530 1.00 90.50 158 LEU A CA 1
ATOM 1297 C C . LEU A 1 158 ? 12.850 -4.987 -5.156 1.00 90.50 158 LEU A C 1
ATOM 1299 O O . LEU A 1 158 ? 12.869 -6.106 -5.671 1.00 90.50 158 LEU A O 1
ATOM 1303 N N . LYS A 1 159 ? 13.946 -4.221 -5.078 1.00 89.38 159 LYS A N 1
ATOM 1304 C CA . LYS A 1 159 ? 15.272 -4.656 -5.552 1.00 89.38 159 LYS A CA 1
ATOM 1305 C C . LYS A 1 159 ? 15.804 -5.868 -4.781 1.00 89.38 159 LYS A C 1
ATOM 1307 O O . LYS A 1 159 ? 16.570 -6.641 -5.347 1.00 89.38 159 LYS A O 1
ATOM 1312 N N . THR A 1 160 ? 15.413 -6.044 -3.517 1.00 87.94 160 THR A N 1
ATOM 1313 C CA . THR A 1 160 ? 15.940 -7.103 -2.635 1.00 87.94 160 THR A CA 1
ATOM 1314 C C . THR A 1 160 ? 14.963 -8.251 -2.367 1.00 87.94 160 THR A C 1
ATOM 1316 O O . THR A 1 160 ? 15.382 -9.293 -1.866 1.00 87.94 160 THR A O 1
ATOM 1319 N N . MET A 1 161 ? 13.677 -8.072 -2.675 1.00 88.56 161 MET A N 1
ATOM 1320 C CA . MET A 1 161 ? 12.602 -9.014 -2.345 1.00 88.56 161 MET A CA 1
ATOM 1321 C C . MET A 1 161 ? 12.722 -10.343 -3.100 1.00 88.56 161 MET A C 1
ATOM 1323 O O . MET A 1 161 ? 12.881 -10.353 -4.316 1.00 88.56 161 MET A O 1
ATOM 1327 N N . LYS A 1 162 ? 12.583 -11.490 -2.434 1.00 88.38 162 LYS A N 1
ATOM 1328 C CA . LYS A 1 162 ? 12.701 -12.802 -3.089 1.00 88.38 162 LYS A CA 1
ATOM 1329 C C . LYS A 1 162 ? 11.336 -13.414 -3.396 1.00 88.38 162 LYS A C 1
ATOM 1331 O O . LYS A 1 162 ? 10.324 -13.114 -2.774 1.00 88.38 162 LYS A O 1
ATOM 1336 N N . GLY A 1 163 ? 11.307 -14.307 -4.385 1.00 89.31 163 GLY A N 1
ATOM 1337 C CA . GLY A 1 163 ? 10.140 -15.145 -4.682 1.00 89.31 163 GLY A CA 1
ATOM 1338 C C . GLY A 1 163 ? 8.985 -14.457 -5.416 1.00 89.31 163 GLY A C 1
ATOM 1339 O O . GLY A 1 163 ? 8.048 -15.148 -5.818 1.00 89.31 163 GLY A O 1
ATOM 1340 N N . LEU A 1 164 ? 9.035 -13.143 -5.644 1.00 94.69 164 LEU A N 1
ATOM 1341 C CA . LEU A 1 164 ? 8.092 -12.454 -6.526 1.00 94.69 164 LEU A CA 1
ATOM 1342 C C . LEU A 1 164 ? 8.232 -12.991 -7.962 1.00 94.69 164 LEU A C 1
ATOM 1344 O O . LEU A 1 164 ? 9.343 -13.154 -8.455 1.00 94.69 164 LEU A O 1
ATOM 1348 N N . LYS A 1 165 ? 7.115 -13.289 -8.638 1.00 95.12 165 LYS A N 1
ATOM 1349 C CA . LYS A 1 165 ? 7.154 -13.794 -10.025 1.00 95.12 165 LYS A CA 1
ATOM 1350 C C . LYS A 1 165 ? 7.093 -12.672 -11.044 1.00 95.12 165 LYS A C 1
ATOM 1352 O O . LYS A 1 165 ? 7.905 -12.620 -11.959 1.00 95.12 165 LYS A O 1
ATOM 1357 N N . ASN A 1 166 ? 6.101 -11.799 -10.893 1.00 97.06 166 ASN A N 1
ATOM 1358 C CA . ASN A 1 166 ? 5.857 -10.707 -11.825 1.00 97.06 166 ASN A CA 1
ATOM 1359 C C . ASN A 1 166 ? 5.660 -9.408 -11.052 1.00 97.06 166 ASN A C 1
ATOM 1361 O O . ASN A 1 166 ? 4.881 -9.374 -10.103 1.00 97.06 166 ASN A O 1
ATOM 1365 N N . LEU A 1 167 ? 6.318 -8.347 -11.494 1.00 97.00 167 LEU A N 1
ATOM 1366 C CA . LEU A 1 167 ? 6.038 -6.974 -11.109 1.00 97.00 167 LEU A CA 1
ATOM 1367 C C . LEU A 1 167 ? 5.324 -6.298 -12.277 1.00 97.00 167 LEU A C 1
ATOM 1369 O O . LEU A 1 167 ? 5.878 -6.231 -13.369 1.00 97.00 167 LEU A O 1
ATOM 1373 N N . ILE A 1 168 ? 4.108 -5.807 -12.058 1.00 96.56 168 ILE A N 1
ATOM 1374 C CA . ILE A 1 168 ? 3.324 -5.093 -13.068 1.00 96.56 168 ILE A CA 1
ATOM 1375 C C . ILE A 1 168 ? 3.064 -3.684 -12.554 1.00 96.56 168 ILE A C 1
ATOM 1377 O O . ILE A 1 168 ? 2.343 -3.490 -11.578 1.00 96.56 168 ILE A O 1
ATOM 1381 N N . TRP A 1 169 ? 3.634 -2.695 -13.226 1.00 95.31 169 TRP A N 1
ATOM 1382 C CA . TRP A 1 169 ? 3.469 -1.294 -12.876 1.00 95.31 169 TRP A CA 1
ATOM 1383 C C . TRP A 1 169 ? 2.448 -0.627 -13.790 1.00 95.31 169 TRP A C 1
ATOM 1385 O O . TRP A 1 169 ? 2.692 -0.460 -14.984 1.00 95.31 169 TRP A O 1
ATOM 1395 N N . ILE A 1 170 ? 1.299 -0.232 -13.248 1.00 93.81 170 ILE A N 1
ATOM 1396 C CA . ILE A 1 170 ? 0.271 0.490 -13.997 1.00 93.81 170 ILE A CA 1
ATOM 1397 C C . ILE A 1 170 ? 0.582 1.981 -13.916 1.00 93.81 170 ILE A C 1
ATOM 1399 O O . ILE A 1 170 ? 0.357 2.633 -12.897 1.00 93.81 170 ILE A O 1
ATOM 1403 N N . ASN A 1 171 ? 1.112 2.516 -15.010 1.00 92.50 171 ASN A N 1
ATOM 1404 C CA . ASN A 1 171 ? 1.437 3.924 -15.143 1.00 92.50 171 ASN A CA 1
ATOM 1405 C C . ASN A 1 171 ? 0.263 4.683 -15.777 1.00 92.50 171 ASN A C 1
ATOM 1407 O O . ASN A 1 171 ? -0.188 4.359 -16.882 1.00 92.50 171 ASN A O 1
ATOM 1411 N N . HIS A 1 172 ? -0.214 5.713 -15.077 1.00 90.69 172 HIS A N 1
ATOM 1412 C CA . HIS A 1 172 ? -1.320 6.535 -15.546 1.00 90.69 172 HIS A CA 1
ATOM 1413 C C . HIS A 1 172 ? -0.881 7.448 -16.692 1.00 90.69 172 HIS A C 1
ATOM 1415 O O . HIS A 1 172 ? 0.050 8.240 -16.557 1.00 90.69 172 HIS A O 1
ATOM 1421 N N . VAL A 1 173 ? -1.608 7.391 -17.805 1.00 89.44 173 VAL A N 1
ATOM 1422 C CA . VAL A 1 173 ? -1.451 8.314 -18.930 1.00 89.44 173 VAL A CA 1
ATOM 1423 C C . VAL A 1 173 ? -2.802 8.972 -19.188 1.00 89.44 173 VAL A C 1
ATOM 1425 O O . VAL A 1 173 ? -3.746 8.299 -19.598 1.00 89.44 173 VAL A O 1
ATOM 1428 N N . ALA A 1 174 ? -2.900 10.287 -18.959 1.00 84.38 174 ALA A N 1
ATOM 1429 C CA . ALA A 1 174 ? -4.161 11.037 -19.054 1.00 84.38 174 ALA A CA 1
ATOM 1430 C C . ALA A 1 174 ? -4.835 10.906 -20.433 1.00 84.38 174 ALA A C 1
ATOM 1432 O O . ALA A 1 174 ? -6.049 10.758 -20.521 1.00 84.38 174 ALA A O 1
ATOM 1433 N N . ASN A 1 175 ? -4.030 10.862 -21.500 1.00 79.88 175 ASN A N 1
ATOM 1434 C CA . ASN A 1 175 ? -4.482 10.654 -22.881 1.00 79.88 175 ASN A CA 1
ATOM 1435 C C . ASN A 1 175 ? -4.287 9.199 -23.356 1.00 79.88 175 ASN A C 1
ATOM 1437 O O . ASN A 1 175 ? -4.187 8.931 -24.554 1.00 79.88 175 ASN A O 1
ATOM 1441 N N . GLY A 1 176 ? -4.160 8.256 -22.421 1.00 72.94 176 GLY A N 1
ATOM 1442 C CA . GLY A 1 176 ? -3.902 6.850 -22.704 1.00 72.94 176 GLY A CA 1
ATOM 1443 C C . GLY A 1 176 ? -5.118 6.121 -23.277 1.00 72.94 176 GLY A C 1
ATOM 1444 O O . GLY A 1 176 ? -6.273 6.444 -22.993 1.00 72.94 176 GLY A O 1
ATOM 1445 N N . LYS A 1 177 ? -4.866 5.076 -24.070 1.00 74.69 177 LYS A N 1
ATOM 1446 C CA . LYS A 1 177 ? -5.918 4.168 -24.552 1.00 74.69 177 LYS A CA 1
ATOM 1447 C C . LYS A 1 177 ? -6.350 3.225 -23.431 1.00 74.69 177 LYS A C 1
ATOM 1449 O O . LYS A 1 177 ? -5.530 2.809 -22.626 1.00 74.69 177 LYS A O 1
ATOM 1454 N N . THR A 1 178 ? -7.611 2.787 -23.439 1.00 70.06 178 THR A N 1
ATOM 1455 C CA . THR A 1 178 ? -8.134 1.826 -22.444 1.00 70.06 178 THR A CA 1
ATOM 1456 C C . THR A 1 178 ? -7.411 0.477 -22.466 1.00 70.06 178 THR A C 1
ATOM 1458 O O . THR A 1 178 ? -7.202 -0.114 -21.414 1.00 70.06 178 THR A O 1
ATOM 1461 N N . LYS A 1 179 ? -7.004 -0.003 -23.651 1.00 74.25 179 LYS A N 1
ATOM 1462 C CA . LYS A 1 179 ? -6.214 -1.242 -23.782 1.00 74.25 179 LYS A CA 1
ATOM 1463 C C . LYS A 1 179 ? -4.773 -1.091 -23.276 1.00 74.25 179 LYS A C 1
ATOM 1465 O O . LYS A 1 179 ? -4.157 -2.097 -22.949 1.00 74.25 179 LYS A O 1
ATOM 1470 N N . GLY A 1 180 ? -4.291 0.147 -23.174 1.00 83.19 180 GLY A N 1
ATOM 1471 C CA . GLY A 1 180 ? -2.936 0.488 -22.771 1.00 83.19 180 GLY A CA 1
ATOM 1472 C C . GLY A 1 180 ? -1.838 -0.016 -23.707 1.00 83.19 180 GLY A C 1
ATOM 1473 O O . GLY A 1 180 ? -2.099 -0.745 -24.664 1.00 83.19 180 GLY A O 1
ATOM 1474 N N . ASP A 1 181 ? -0.611 0.388 -23.400 1.00 88.88 181 ASP A N 1
ATOM 1475 C CA . ASP A 1 181 ? 0.621 -0.088 -24.027 1.00 88.88 181 ASP A CA 1
ATOM 1476 C C . ASP A 1 181 ? 1.433 -0.851 -22.969 1.00 88.88 181 ASP A C 1
ATOM 1478 O O . ASP A 1 181 ? 1.706 -0.319 -21.888 1.00 88.88 181 ASP A O 1
ATOM 1482 N N . LEU A 1 182 ? 1.767 -2.115 -23.252 1.00 92.88 182 LEU A N 1
ATOM 1483 C CA . LEU A 1 182 ? 2.508 -2.997 -22.347 1.00 92.88 182 LEU A CA 1
ATOM 1484 C C . LEU A 1 182 ? 3.982 -3.055 -22.757 1.00 92.88 182 LEU A C 1
ATOM 1486 O O . LEU A 1 182 ? 4.300 -3.373 -23.901 1.00 92.88 182 LEU A O 1
ATOM 1490 N N . TYR A 1 183 ? 4.863 -2.812 -21.796 1.00 93.69 183 TYR A N 1
ATOM 1491 C CA . TYR A 1 183 ? 6.311 -2.878 -21.942 1.00 93.69 183 TYR A CA 1
ATOM 1492 C C . TYR A 1 183 ? 6.858 -3.945 -21.001 1.00 93.69 183 TYR A C 1
ATOM 1494 O O . TYR A 1 183 ? 6.427 -4.037 -19.851 1.00 93.69 183 TYR A O 1
ATOM 1502 N N . GLU A 1 184 ? 7.818 -4.728 -21.478 1.00 95.06 184 GLU A N 1
ATOM 1503 C CA . GLU A 1 184 ? 8.560 -5.703 -20.682 1.00 95.06 184 GLU A CA 1
ATOM 1504 C C . GLU A 1 184 ? 10.017 -5.255 -20.556 1.00 95.06 184 GLU A C 1
ATOM 1506 O O . GLU A 1 184 ? 10.634 -4.824 -21.532 1.00 95.06 184 GLU A O 1
ATOM 1511 N N . TYR A 1 185 ? 10.568 -5.357 -19.348 1.00 91.75 185 TYR A N 1
ATOM 1512 C CA . TYR A 1 185 ? 11.944 -4.968 -19.065 1.00 91.75 185 TYR A CA 1
ATOM 1513 C C . TYR A 1 185 ? 12.827 -6.201 -18.945 1.00 91.75 185 TYR A C 1
ATOM 1515 O O . TYR A 1 185 ? 12.575 -7.128 -18.168 1.00 91.75 185 TYR A O 1
ATOM 1523 N N . HIS A 1 186 ? 13.930 -6.163 -19.681 1.00 87.81 186 HIS A N 1
ATOM 1524 C CA . HIS A 1 186 ? 14.963 -7.185 -19.646 1.00 87.81 186 HIS A CA 1
ATOM 1525 C C . HIS A 1 186 ? 16.219 -6.660 -18.957 1.00 87.81 186 HIS A C 1
ATOM 1527 O O . HIS A 1 186 ? 16.420 -5.454 -18.804 1.00 87.81 186 HIS A O 1
ATOM 1533 N N . LYS A 1 187 ? 17.093 -7.584 -18.547 1.00 82.06 187 LYS A N 1
ATOM 1534 C CA . LYS A 1 187 ? 18.381 -7.230 -17.950 1.00 82.06 187 LYS A CA 1
ATOM 1535 C C . LYS A 1 187 ? 19.183 -6.372 -18.947 1.00 82.06 187 LYS A C 1
ATOM 1537 O O . LYS A 1 187 ? 19.395 -6.818 -20.080 1.00 82.06 187 LYS A O 1
ATOM 1542 N N . PRO A 1 188 ? 19.630 -5.165 -18.561 1.00 76.75 188 PRO A N 1
ATOM 1543 C CA . PRO A 1 188 ? 20.338 -4.281 -19.476 1.00 76.75 188 PRO A CA 1
ATOM 1544 C C . PRO A 1 188 ? 21.700 -4.880 -19.857 1.00 76.75 188 PRO A C 1
ATOM 1546 O O . PRO A 1 188 ? 22.414 -5.409 -19.005 1.00 76.75 188 PRO A O 1
ATOM 1549 N N . LYS A 1 189 ? 22.066 -4.792 -21.145 1.00 71.25 189 LYS A N 1
ATOM 1550 C CA . LYS A 1 189 ? 23.379 -5.239 -21.657 1.00 71.25 189 LYS A CA 1
ATOM 1551 C C . LYS A 1 189 ? 24.511 -4.250 -21.343 1.00 71.25 189 LYS A C 1
ATOM 1553 O O . LYS A 1 189 ? 25.669 -4.649 -21.333 1.00 71.25 189 LYS A O 1
ATOM 1558 N N . SER A 1 190 ? 24.190 -2.977 -21.102 1.00 68.75 190 SER A N 1
ATOM 1559 C CA . SER A 1 190 ? 25.148 -1.910 -20.786 1.00 68.75 190 SER A CA 1
ATOM 1560 C C . SER A 1 190 ? 24.626 -0.996 -19.671 1.00 68.75 190 SER A C 1
ATOM 1562 O O . SER A 1 190 ? 23.435 -0.973 -19.367 1.00 68.75 190 SER A O 1
ATOM 1564 N N . MET A 1 191 ? 25.538 -0.258 -19.034 1.00 60.69 191 MET A N 1
ATOM 1565 C CA . MET A 1 191 ? 25.287 0.513 -17.807 1.00 60.69 191 MET A CA 1
ATOM 1566 C C . MET A 1 191 ? 24.635 1.887 -18.033 1.00 60.69 191 MET A C 1
ATOM 1568 O O . MET A 1 191 ? 24.374 2.595 -17.064 1.00 60.69 191 MET A O 1
ATOM 1572 N N . ASN A 1 192 ? 24.382 2.287 -19.284 1.00 63.91 192 ASN A N 1
ATOM 1573 C CA . ASN A 1 192 ? 23.935 3.644 -19.598 1.00 63.91 192 ASN A CA 1
ATOM 1574 C C . ASN A 1 192 ? 22.405 3.761 -19.498 1.00 63.91 192 ASN A C 1
ATOM 1576 O O . ASN A 1 192 ? 21.688 3.653 -20.488 1.00 63.91 192 ASN A O 1
ATOM 1580 N N . ILE A 1 193 ? 21.918 3.934 -18.268 1.00 70.00 193 ILE A N 1
ATOM 1581 C CA . ILE A 1 193 ? 20.488 4.041 -17.924 1.00 70.00 193 ILE A CA 1
ATOM 1582 C C . ILE A 1 193 ? 20.062 5.527 -17.808 1.00 70.00 193 ILE A C 1
ATOM 1584 O O . ILE A 1 193 ? 18.879 5.835 -17.749 1.00 70.00 193 ILE A O 1
ATOM 1588 N N . SER A 1 194 ? 21.011 6.472 -17.848 1.00 66.62 194 SER A N 1
ATOM 1589 C CA . SER A 1 194 ? 20.795 7.904 -17.564 1.00 66.62 194 SER A CA 1
ATOM 1590 C C . SER A 1 194 ? 19.866 8.641 -18.533 1.00 66.62 194 SER A C 1
ATOM 1592 O O . SER A 1 194 ? 19.415 9.736 -18.217 1.00 66.62 194 SER A O 1
ATOM 1594 N N . ASN A 1 195 ? 19.597 8.070 -19.711 1.00 75.19 195 ASN A N 1
ATOM 1595 C CA . ASN A 1 195 ? 18.734 8.680 -20.728 1.00 75.19 195 ASN A CA 1
ATOM 1596 C C . ASN A 1 195 ? 17.275 8.195 -20.652 1.00 75.19 195 ASN A C 1
ATOM 1598 O O . ASN A 1 195 ? 16.457 8.624 -21.463 1.00 75.19 195 ASN A O 1
ATOM 1602 N N . LEU A 1 196 ? 16.957 7.276 -19.736 1.00 79.38 196 LEU A N 1
ATOM 1603 C CA . LEU A 1 196 ? 15.599 6.769 -19.540 1.00 79.38 196 LEU A CA 1
ATOM 1604 C C . LEU A 1 196 ? 14.788 7.689 -18.624 1.00 79.38 196 LEU A C 1
ATOM 1606 O O . LEU A 1 196 ? 15.363 8.428 -17.822 1.00 79.38 196 LEU A O 1
ATOM 1610 N N . ASP A 1 197 ? 13.459 7.619 -18.729 1.00 84.75 197 ASP A N 1
ATOM 1611 C CA . ASP A 1 197 ? 12.576 8.288 -17.773 1.00 84.75 197 ASP A CA 1
ATOM 1612 C C . ASP A 1 197 ? 12.750 7.703 -16.352 1.00 84.75 197 ASP A C 1
ATOM 1614 O O . ASP A 1 197 ? 13.219 6.574 -16.191 1.00 84.75 197 ASP A O 1
ATOM 1618 N N . ASP A 1 198 ? 12.411 8.472 -15.310 1.00 84.75 198 ASP A N 1
ATOM 1619 C CA . ASP A 1 198 ? 12.661 8.072 -13.911 1.00 84.75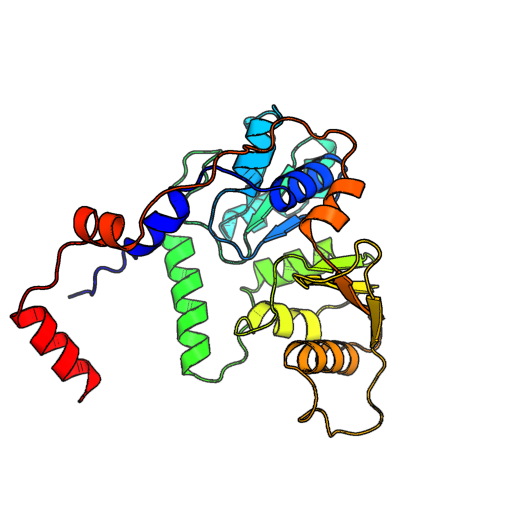 198 ASP A CA 1
ATOM 1620 C C . ASP A 1 198 ? 12.079 6.687 -13.567 1.00 84.75 198 ASP A C 1
ATOM 1622 O O . ASP A 1 198 ? 12.689 5.916 -12.826 1.00 84.75 198 ASP A O 1
ATOM 1626 N N . LEU A 1 199 ? 10.902 6.359 -14.109 1.00 88.00 199 LEU A N 1
ATOM 1627 C CA . LEU A 1 199 ? 10.227 5.091 -13.845 1.00 88.00 199 LEU A CA 1
ATOM 1628 C C . LEU A 1 199 ? 10.937 3.935 -14.560 1.00 88.00 199 LEU A C 1
ATOM 1630 O O . LEU A 1 1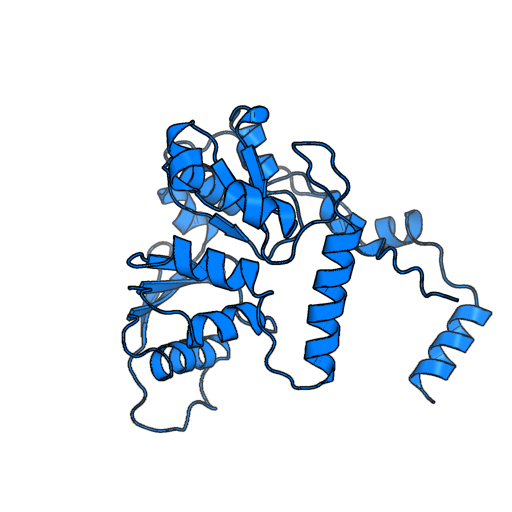99 ? 11.198 2.897 -13.955 1.00 88.00 199 LEU A O 1
ATOM 1634 N N . ASP A 1 200 ? 11.289 4.116 -15.828 1.00 89.38 200 ASP A N 1
ATOM 1635 C CA . ASP A 1 200 ? 12.045 3.156 -16.623 1.00 89.38 200 ASP A CA 1
ATOM 1636 C C . ASP A 1 200 ? 13.395 2.854 -15.972 1.00 89.38 200 ASP A C 1
ATOM 1638 O O . ASP A 1 200 ? 13.778 1.687 -15.877 1.00 89.38 200 ASP A O 1
ATOM 1642 N N . GLN A 1 201 ? 14.087 3.877 -15.455 1.00 88.44 201 GLN A N 1
ATOM 1643 C CA . GLN A 1 201 ? 15.318 3.685 -14.687 1.00 88.44 201 GLN A CA 1
ATOM 1644 C C . GLN A 1 201 ? 15.076 2.746 -13.499 1.00 88.44 201 GLN A C 1
ATOM 1646 O O . GLN A 1 201 ? 15.780 1.746 -13.348 1.00 88.44 201 GLN A O 1
ATOM 1651 N N . GLN A 1 202 ? 14.046 3.006 -12.693 1.00 89.06 202 GLN A N 1
ATOM 1652 C CA . GLN A 1 202 ? 13.724 2.184 -11.523 1.00 89.06 202 GLN A CA 1
ATOM 1653 C C . GLN A 1 202 ? 13.360 0.743 -11.888 1.00 89.06 202 GLN A C 1
ATOM 1655 O O . GLN A 1 202 ? 13.856 -0.192 -11.256 1.00 89.06 202 GLN A O 1
ATOM 1660 N N . LEU A 1 203 ? 12.531 0.542 -12.914 1.00 91.94 203 LEU A N 1
ATOM 1661 C CA . LEU A 1 203 ? 12.102 -0.786 -13.356 1.00 91.94 203 LEU A CA 1
ATOM 1662 C C . LEU A 1 203 ? 13.273 -1.605 -13.919 1.00 91.94 203 LEU A C 1
ATOM 1664 O O . LEU A 1 203 ? 13.407 -2.791 -13.597 1.00 91.94 203 LEU A O 1
ATOM 1668 N N . VAL A 1 204 ? 14.169 -0.971 -14.684 1.00 91.12 204 VAL A N 1
ATOM 1669 C CA . VAL A 1 204 ? 15.420 -1.590 -15.153 1.00 91.12 204 VAL A CA 1
ATOM 1670 C C . VAL A 1 204 ? 16.313 -1.971 -13.975 1.00 91.12 204 VAL A C 1
ATOM 1672 O O . VAL A 1 204 ? 16.875 -3.068 -13.958 1.00 91.12 204 VAL A O 1
ATOM 1675 N N . GLU A 1 205 ? 16.447 -1.103 -12.971 1.00 89.69 205 GLU A N 1
ATOM 1676 C CA . GLU A 1 205 ? 17.245 -1.413 -11.786 1.00 89.69 205 GLU A CA 1
ATOM 1677 C C . GLU A 1 205 ? 16.667 -2.573 -10.975 1.00 89.69 205 GLU A C 1
ATOM 1679 O O . GLU A 1 205 ? 17.427 -3.454 -10.572 1.00 89.69 205 GLU A O 1
ATOM 1684 N N . ILE A 1 206 ? 15.346 -2.619 -10.769 1.00 91.56 206 ILE A N 1
ATOM 1685 C CA . ILE A 1 206 ? 14.680 -3.749 -10.107 1.00 91.56 206 ILE A CA 1
ATOM 1686 C C . ILE A 1 206 ? 14.981 -5.043 -10.868 1.00 91.56 206 ILE A C 1
ATOM 1688 O O . ILE A 1 206 ? 15.439 -6.010 -10.262 1.00 91.56 206 ILE A O 1
ATOM 1692 N N . LYS A 1 207 ? 14.821 -5.053 -12.199 1.00 92.75 207 LYS A N 1
ATOM 1693 C CA . LYS A 1 207 ? 15.134 -6.229 -13.027 1.00 92.75 207 LYS A CA 1
ATOM 1694 C C . LYS A 1 207 ? 16.613 -6.623 -12.961 1.00 92.75 207 LYS A C 1
ATOM 1696 O O . LYS A 1 207 ? 16.935 -7.809 -13.008 1.00 92.75 207 LYS A O 1
ATOM 1701 N N . ARG A 1 208 ? 17.521 -5.649 -12.857 1.00 90.00 208 ARG A N 1
ATOM 1702 C CA . ARG A 1 208 ? 18.968 -5.885 -12.737 1.00 90.00 208 ARG A CA 1
ATOM 1703 C C . ARG A 1 208 ? 19.325 -6.564 -11.418 1.00 90.00 208 ARG A C 1
ATOM 1705 O O . ARG A 1 208 ? 20.121 -7.495 -11.428 1.00 90.00 208 ARG A O 1
ATOM 1712 N N . PHE A 1 209 ? 18.781 -6.083 -10.301 1.00 89.62 209 PHE A N 1
ATOM 1713 C CA . PHE A 1 209 ? 19.061 -6.655 -8.980 1.00 89.62 209 PHE A CA 1
ATOM 1714 C C . PHE A 1 209 ? 18.270 -7.935 -8.712 1.00 89.62 209 PHE A C 1
ATOM 1716 O O . PHE A 1 209 ? 18.682 -8.748 -7.888 1.00 89.62 209 PHE A O 1
ATOM 1723 N N . ASN A 1 210 ? 17.176 -8.141 -9.444 1.00 88.75 210 ASN A N 1
ATOM 1724 C CA . ASN A 1 210 ? 16.311 -9.290 -9.286 1.00 88.75 210 ASN A CA 1
ATOM 1725 C C . ASN A 1 210 ? 15.973 -9.949 -10.622 1.00 88.75 210 ASN A C 1
ATOM 1727 O O . ASN A 1 210 ? 14.898 -9.776 -11.200 1.00 88.75 210 ASN A O 1
ATOM 1731 N N . GLU A 1 211 ? 16.919 -10.749 -11.105 1.00 86.00 211 GLU A N 1
ATOM 1732 C CA . GLU A 1 211 ? 16.841 -11.363 -12.431 1.00 86.00 211 GLU A CA 1
ATOM 1733 C C . GLU A 1 211 ? 15.636 -12.298 -12.589 1.00 86.00 211 GLU A C 1
ATOM 1735 O O . GLU A 1 211 ? 15.109 -12.442 -13.696 1.00 86.00 211 GLU A O 1
ATOM 1740 N N . SER A 1 212 ? 15.179 -12.890 -11.481 1.00 88.25 212 SER A N 1
ATOM 1741 C CA . SER A 1 212 ? 14.088 -13.866 -11.449 1.0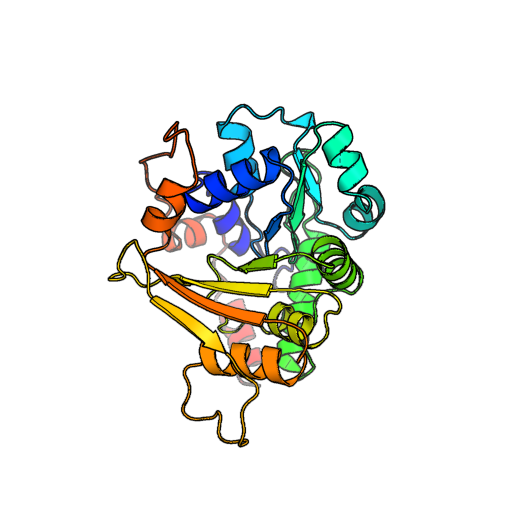0 88.25 212 SER A CA 1
ATOM 1742 C C . SER A 1 212 ? 12.689 -13.264 -11.621 1.00 88.25 212 SER A C 1
ATOM 1744 O O . SER A 1 212 ? 11.772 -13.983 -12.012 1.00 88.25 212 SER A O 1
ATOM 1746 N N . ILE A 1 213 ? 12.521 -11.961 -11.370 1.00 93.62 213 ILE A N 1
ATOM 1747 C CA . ILE A 1 213 ? 11.229 -11.279 -11.503 1.00 93.62 213 ILE A CA 1
ATOM 1748 C C . ILE A 1 213 ? 11.021 -10.860 -12.957 1.00 93.62 213 ILE A C 1
ATOM 1750 O O . ILE A 1 213 ? 11.883 -10.212 -13.550 1.00 93.62 213 ILE A O 1
ATOM 1754 N N . ASN A 1 214 ? 9.854 -11.140 -13.529 1.00 95.81 214 ASN A N 1
ATOM 1755 C CA . ASN A 1 214 ? 9.430 -10.497 -14.773 1.00 95.81 214 ASN A CA 1
ATOM 1756 C C . ASN A 1 214 ? 8.890 -9.101 -14.463 1.00 95.81 214 ASN A C 1
ATOM 1758 O O . ASN A 1 214 ? 8.012 -8.962 -13.613 1.00 95.81 214 ASN A O 1
ATOM 1762 N N . VAL A 1 215 ? 9.409 -8.070 -15.124 1.00 96.69 215 VAL A N 1
ATOM 1763 C CA . VAL A 1 215 ? 9.046 -6.678 -14.837 1.00 96.69 215 VAL A CA 1
ATOM 1764 C C . VAL A 1 215 ? 8.314 -6.098 -16.037 1.00 96.69 215 VAL A C 1
ATOM 1766 O O . VAL A 1 215 ? 8.841 -6.109 -17.148 1.00 96.69 215 VAL A O 1
ATOM 1769 N N . PHE A 1 216 ? 7.113 -5.579 -15.796 1.00 96.50 216 PHE A N 1
ATOM 1770 C CA . PHE A 1 216 ? 6.229 -5.017 -16.807 1.00 96.50 216 PHE A CA 1
ATOM 1771 C C . PHE A 1 216 ? 5.765 -3.613 -16.423 1.00 96.50 216 PHE A C 1
ATOM 1773 O O . PHE A 1 216 ? 5.498 -3.340 -15.252 1.00 96.50 216 PHE A O 1
ATOM 1780 N N . ARG A 1 217 ? 5.573 -2.752 -17.423 1.00 95.00 217 ARG A N 1
ATOM 1781 C CA . ARG A 1 217 ? 4.885 -1.459 -17.303 1.00 95.00 217 ARG A CA 1
ATOM 1782 C C . ARG A 1 217 ? 3.679 -1.460 -18.226 1.00 95.00 217 ARG A C 1
ATOM 1784 O O . ARG A 1 217 ? 3.817 -1.733 -19.413 1.00 95.00 217 ARG A O 1
ATOM 1791 N N . LEU A 1 218 ? 2.510 -1.130 -17.695 1.00 94.12 218 LEU A N 1
ATOM 1792 C CA . LEU A 1 218 ? 1.293 -0.913 -18.465 1.00 94.12 218 LEU A CA 1
ATOM 1793 C C . LEU A 1 218 ? 0.957 0.577 -18.440 1.00 94.12 218 LEU A C 1
ATOM 1795 O O . LEU A 1 218 ? 0.526 1.102 -17.415 1.00 94.12 218 LEU A O 1
ATOM 1799 N N . ASN A 1 219 ? 1.132 1.251 -19.570 1.00 92.94 219 ASN A N 1
ATOM 1800 C CA . ASN A 1 219 ? 0.692 2.630 -19.752 1.00 92.94 219 ASN A CA 1
ATOM 1801 C C . ASN A 1 219 ? -0.785 2.638 -20.130 1.00 92.94 219 ASN A C 1
ATOM 1803 O O . ASN A 1 219 ? -1.138 2.140 -21.193 1.00 92.94 219 ASN A O 1
ATOM 1807 N N . THR A 1 220 ? -1.661 3.196 -19.299 1.00 92.69 220 THR A N 1
ATOM 1808 C CA . THR A 1 220 ? -3.101 3.231 -19.598 1.00 92.69 220 THR A CA 1
ATOM 1809 C C . THR A 1 220 ? -3.798 4.401 -18.913 1.00 92.69 220 THR A C 1
ATOM 1811 O O . THR A 1 220 ? -3.270 5.007 -17.979 1.00 92.69 220 THR A O 1
ATOM 1814 N N . TYR A 1 221 ? -5.013 4.715 -19.358 1.00 90.69 221 TYR A N 1
ATOM 1815 C CA . TYR A 1 221 ? -5.902 5.585 -18.598 1.00 90.69 221 TYR A CA 1
ATOM 1816 C C . TYR A 1 221 ? -6.533 4.780 -17.450 1.00 90.69 221 TYR A C 1
ATOM 1818 O O . TYR A 1 221 ? -7.564 4.122 -17.621 1.00 90.69 221 TYR A O 1
ATOM 1826 N N . THR A 1 222 ? -5.866 4.807 -16.289 1.00 90.50 222 THR A N 1
ATOM 1827 C CA . THR A 1 222 ? -6.142 3.946 -15.121 1.00 90.50 222 THR A CA 1
ATOM 1828 C C . THR A 1 222 ? -7.620 3.839 -14.743 1.00 90.50 222 THR A C 1
ATOM 1830 O O . THR A 1 222 ? -8.095 2.706 -14.670 1.00 90.50 222 THR A O 1
ATOM 1833 N N . PRO A 1 223 ? -8.389 4.939 -14.578 1.00 88.38 223 PRO A N 1
ATOM 1834 C CA . PRO A 1 223 ? -9.782 4.839 -14.140 1.00 88.38 223 PRO A CA 1
ATOM 1835 C C . PRO A 1 223 ? -10.619 3.930 -15.048 1.00 88.38 223 PRO A C 1
ATOM 1837 O O . PRO A 1 223 ? -11.233 2.973 -14.587 1.00 88.38 223 PRO A O 1
ATOM 1840 N N . LYS A 1 224 ? -10.546 4.154 -16.364 1.00 87.06 224 LYS A N 1
ATOM 1841 C CA . LYS A 1 224 ? -11.309 3.384 -17.356 1.00 87.06 224 LYS A CA 1
ATOM 1842 C C . LYS A 1 224 ? -10.787 1.963 -17.544 1.00 87.06 224 LYS A C 1
ATOM 1844 O O . LYS A 1 224 ? -11.546 1.075 -17.919 1.00 87.06 224 LYS A O 1
ATOM 1849 N N . PHE A 1 225 ? -9.490 1.738 -17.336 1.00 89.50 225 PHE A N 1
ATOM 1850 C CA . PHE A 1 225 ? -8.936 0.387 -17.331 1.00 89.50 225 PHE A CA 1
ATOM 1851 C C . PHE A 1 225 ? -9.524 -0.432 -16.174 1.00 89.50 225 PHE A C 1
ATOM 1853 O O . PHE A 1 225 ? -10.004 -1.542 -16.400 1.00 89.50 225 PHE A O 1
ATOM 1860 N N . LEU A 1 226 ? -9.551 0.143 -14.968 1.00 88.94 226 LEU A N 1
ATOM 1861 C CA . LEU A 1 226 ? -10.046 -0.523 -13.763 1.00 88.94 226 LEU A CA 1
ATOM 1862 C C . LEU A 1 226 ? -11.570 -0.677 -13.727 1.00 88.94 226 LEU A C 1
ATOM 1864 O O . LEU A 1 226 ? -12.054 -1.648 -13.154 1.00 88.94 226 LEU A O 1
ATOM 1868 N N . GLU A 1 227 ? -12.331 0.213 -14.371 1.00 85.94 227 GLU A N 1
ATOM 1869 C CA . GLU A 1 227 ? -13.785 0.053 -14.537 1.00 85.94 227 GLU A CA 1
ATOM 1870 C C . GLU A 1 227 ? -14.165 -1.299 -15.160 1.00 85.94 227 GLU A C 1
ATOM 1872 O O . GLU A 1 227 ? -15.210 -1.851 -14.829 1.00 85.94 227 GLU A O 1
ATOM 1877 N N . ASN A 1 228 ? -13.312 -1.864 -16.021 1.00 82.94 228 ASN A N 1
ATOM 1878 C CA . ASN A 1 228 ? -13.559 -3.172 -16.637 1.00 82.94 228 ASN A CA 1
ATOM 1879 C C . ASN A 1 228 ? -13.339 -4.351 -15.673 1.00 82.94 228 ASN A C 1
ATOM 1881 O O . ASN A 1 228 ? -13.651 -5.484 -16.030 1.00 82.94 228 ASN A O 1
ATOM 1885 N N . LEU A 1 229 ? -12.764 -4.115 -14.489 1.00 81.88 229 LEU A N 1
ATOM 1886 C CA . LEU A 1 229 ? -12.421 -5.154 -13.513 1.00 81.88 229 LEU A CA 1
ATOM 1887 C C . LEU A 1 229 ? -13.484 -5.339 -12.422 1.00 81.88 229 LEU A C 1
ATOM 1889 O O . LEU A 1 229 ? -13.357 -6.255 -11.608 1.00 81.88 229 LEU A O 1
ATOM 1893 N N . ILE A 1 230 ? -14.514 -4.489 -12.388 1.00 79.94 230 ILE A N 1
ATOM 1894 C CA . ILE A 1 230 ? -15.580 -4.546 -11.386 1.00 79.94 230 ILE A CA 1
ATOM 1895 C C . ILE A 1 230 ? -16.949 -4.773 -12.036 1.00 79.94 230 ILE A C 1
ATOM 1897 O O . ILE A 1 230 ? -17.370 -4.047 -12.931 1.00 79.94 230 ILE A O 1
ATOM 1901 N N . ASP A 1 231 ? -17.676 -5.776 -11.539 1.00 68.31 231 ASP A N 1
ATOM 1902 C CA . ASP A 1 231 ? -18.991 -6.168 -12.072 1.00 68.31 231 ASP A CA 1
ATOM 1903 C C . ASP A 1 231 ? -20.109 -5.184 -11.681 1.00 68.31 231 ASP A C 1
ATOM 1905 O O . ASP A 1 231 ? -21.159 -5.119 -12.321 1.00 68.31 231 ASP A O 1
ATOM 1909 N N . LYS A 1 232 ? -19.891 -4.392 -10.623 1.00 62.50 232 LYS A N 1
ATOM 1910 C CA . LYS A 1 232 ? -20.856 -3.428 -10.088 1.00 62.50 232 LYS A CA 1
ATOM 1911 C C . LYS A 1 232 ? -20.307 -2.010 -10.147 1.00 62.50 232 LYS A C 1
ATOM 1913 O O . LYS A 1 232 ? -19.424 -1.649 -9.379 1.00 62.50 232 LYS A O 1
ATOM 1918 N N . LYS A 1 233 ? -20.931 -1.167 -10.973 1.00 59.31 233 LYS A N 1
ATOM 1919 C CA . LYS A 1 233 ? -20.725 0.296 -11.007 1.00 59.31 233 LYS A CA 1
ATOM 1920 C C . LYS A 1 233 ? -21.348 1.031 -9.804 1.00 59.31 233 LYS A C 1
ATOM 1922 O O . LYS A 1 233 ? -21.618 2.227 -9.885 1.00 59.31 233 LYS A O 1
ATOM 1927 N N . GLU A 1 234 ? -21.691 0.327 -8.726 1.00 55.91 234 GLU A N 1
ATOM 1928 C CA . GLU A 1 234 ? -22.533 0.882 -7.663 1.00 55.91 234 GLU A CA 1
ATOM 1929 C C . GLU A 1 234 ? -21.771 1.882 -6.775 1.00 55.91 234 GLU A C 1
ATOM 1931 O O . GLU A 1 234 ? -20.684 1.600 -6.282 1.00 55.91 234 GLU A O 1
ATOM 1936 N N . LYS A 1 235 ? -22.422 3.035 -6.552 1.00 58.69 235 LYS A N 1
ATOM 1937 C CA . LYS A 1 235 ? -22.157 4.060 -5.524 1.00 58.69 235 LYS A CA 1
ATOM 1938 C C . LYS A 1 235 ? -20.772 4.725 -5.520 1.00 58.69 235 LYS A C 1
ATOM 1940 O O . LYS A 1 235 ? -20.352 5.224 -4.481 1.00 58.69 235 LYS A O 1
ATOM 1945 N N . ILE A 1 236 ? -20.091 4.834 -6.661 1.00 63.88 236 ILE A N 1
ATOM 1946 C CA . ILE A 1 236 ? -18.975 5.789 -6.751 1.00 63.88 236 ILE A CA 1
ATOM 1947 C C . ILE A 1 236 ? -19.576 7.187 -6.607 1.00 63.88 236 ILE A C 1
ATOM 1949 O O . ILE A 1 236 ? -20.397 7.595 -7.436 1.00 63.88 236 ILE A O 1
ATOM 1953 N N . SER A 1 237 ? -19.213 7.889 -5.532 1.00 60.72 237 SER A N 1
ATOM 1954 C CA . SER A 1 237 ? -19.636 9.271 -5.341 1.00 60.72 237 SER A CA 1
ATOM 1955 C C . SER A 1 237 ? -19.211 10.084 -6.561 1.00 60.72 237 SER A C 1
ATOM 1957 O O . SER A 1 237 ? -18.038 10.102 -6.930 1.00 60.72 237 SER A O 1
ATOM 1959 N N . LYS A 1 238 ? -20.182 10.722 -7.220 1.00 63.09 238 LYS A N 1
ATOM 1960 C CA . LYS A 1 238 ? -19.918 11.653 -8.327 1.00 63.09 238 LYS A CA 1
ATOM 1961 C C . LYS A 1 238 ? -19.547 13.043 -7.827 1.00 63.09 238 LYS A C 1
ATOM 1963 O O . LYS A 1 238 ? -19.162 13.893 -8.622 1.00 63.09 238 LYS A O 1
ATOM 1968 N N . GLU A 1 239 ? -19.730 13.287 -6.537 1.00 63.34 239 GLU A N 1
ATOM 1969 C CA . GLU A 1 239 ? -19.384 14.555 -5.932 1.00 63.34 239 GLU A CA 1
ATOM 1970 C C . GLU A 1 239 ? -17.886 14.598 -5.690 1.00 63.34 239 GLU A C 1
ATOM 1972 O O . GLU A 1 239 ? -17.325 13.718 -5.034 1.00 63.34 239 GLU A O 1
ATOM 1977 N N . ASN A 1 240 ? -17.251 15.661 -6.161 1.00 64.88 240 ASN A N 1
ATOM 1978 C CA . ASN A 1 240 ? -15.863 15.909 -5.834 1.00 64.88 240 ASN A CA 1
ATOM 1979 C C . ASN A 1 240 ? -15.726 16.238 -4.342 1.00 64.88 240 ASN A C 1
ATOM 1981 O O . ASN A 1 240 ? -16.652 16.729 -3.687 1.00 64.88 240 ASN A O 1
ATOM 1985 N N . PHE A 1 241 ? -14.558 15.929 -3.794 1.00 74.38 241 PHE A N 1
ATOM 1986 C CA . PHE A 1 241 ? -14.147 16.480 -2.515 1.00 74.38 241 PHE A CA 1
ATOM 1987 C C . PHE A 1 241 ? -13.771 17.948 -2.735 1.00 74.38 241 PHE A C 1
ATOM 1989 O O . PHE A 1 241 ? -12.795 18.247 -3.423 1.00 74.38 241 PHE A O 1
ATOM 1996 N N . GLU A 1 242 ? -14.575 18.858 -2.193 1.00 71.81 242 GLU A N 1
ATOM 1997 C CA . GLU A 1 242 ? -14.402 20.302 -2.339 1.00 71.81 242 GLU A CA 1
ATOM 1998 C C . GLU A 1 242 ? -14.018 20.900 -0.986 1.00 71.81 242 GLU A C 1
ATOM 2000 O O . GLU A 1 242 ? -14.841 21.458 -0.267 1.00 71.81 242 GLU A O 1
ATOM 2005 N N . LEU A 1 243 ? -12.746 20.750 -0.618 1.00 79.12 243 LEU A N 1
ATOM 2006 C CA . LEU A 1 243 ? -12.168 21.452 0.522 1.00 79.12 243 LEU A CA 1
ATOM 2007 C C . LEU A 1 243 ? -10.957 22.247 0.048 1.00 79.12 243 LEU A C 1
ATOM 2009 O O . LEU A 1 243 ? -9.988 21.693 -0.475 1.00 79.12 243 LEU A O 1
ATOM 2013 N N . ASN A 1 244 ? -11.010 23.564 0.223 1.00 83.19 244 ASN A N 1
ATOM 2014 C CA . ASN A 1 244 ? -9.910 24.433 -0.156 1.00 83.19 244 ASN A CA 1
ATOM 2015 C C . ASN A 1 244 ? -8.790 24.346 0.892 1.00 83.19 244 ASN A C 1
ATOM 2017 O O . ASN A 1 244 ? -8.981 24.707 2.053 1.00 83.19 244 ASN A O 1
ATOM 2021 N N . LEU A 1 245 ? -7.599 23.901 0.476 1.00 82.94 245 LEU A N 1
ATOM 2022 C CA . LEU A 1 245 ? -6.440 23.782 1.365 1.00 82.94 245 LEU A CA 1
ATOM 2023 C C . LEU A 1 245 ? -6.063 25.122 2.016 1.00 82.94 245 LEU A C 1
ATOM 2025 O O . LEU A 1 245 ? -5.739 25.156 3.198 1.00 82.94 245 LEU A O 1
ATOM 2029 N N . GLY A 1 246 ? -6.108 26.229 1.270 1.00 83.25 246 GLY A N 1
ATOM 2030 C CA . GLY A 1 246 ? -5.767 27.554 1.789 1.00 83.25 246 GLY A CA 1
ATOM 2031 C C . GLY A 1 246 ? -6.708 27.992 2.909 1.00 83.25 246 GLY A C 1
ATOM 2032 O O . GLY A 1 246 ? -6.248 28.384 3.983 1.00 83.25 246 GLY A O 1
ATOM 2033 N N . GLU A 1 247 ? -8.014 27.855 2.687 1.00 85.50 247 GLU A N 1
ATOM 2034 C CA . GLU A 1 247 ? -9.038 28.156 3.693 1.00 85.50 247 GLU A CA 1
ATOM 2035 C C . GLU A 1 247 ? -8.913 27.236 4.910 1.00 85.50 247 GLU A C 1
ATOM 2037 O O . GLU A 1 247 ? -8.894 27.710 6.053 1.00 85.50 247 GLU A O 1
ATOM 2042 N N . TRP A 1 248 ? -8.737 25.931 4.681 1.00 89.06 248 TRP A N 1
ATOM 2043 C CA . TRP A 1 248 ? -8.572 24.956 5.754 1.00 89.06 248 TRP A CA 1
ATOM 2044 C C . TRP A 1 248 ? -7.336 25.260 6.606 1.00 89.06 248 TRP A C 1
ATOM 2046 O O . TRP A 1 248 ? -7.438 25.279 7.833 1.00 89.06 248 TRP A O 1
ATOM 2056 N N . LEU A 1 249 ? -6.190 25.580 5.990 1.00 85.50 249 LEU A N 1
ATOM 2057 C CA . LEU A 1 249 ? -4.964 25.954 6.703 1.00 85.50 249 LEU A CA 1
ATOM 2058 C C . LEU A 1 249 ? -5.175 27.210 7.548 1.00 85.50 249 LEU A C 1
ATOM 2060 O O . LEU A 1 249 ? -4.744 27.246 8.698 1.00 85.50 249 LEU A O 1
ATOM 2064 N N . THR A 1 250 ? -5.846 28.237 7.015 1.00 84.94 250 THR A N 1
ATOM 2065 C CA . THR A 1 250 ? -6.097 29.468 7.780 1.00 84.94 250 THR A CA 1
ATOM 2066 C C . THR A 1 250 ? -7.026 29.267 8.971 1.00 84.94 250 THR A C 1
ATOM 2068 O O . THR A 1 250 ? -6.868 29.967 9.971 1.00 84.94 250 THR A O 1
ATOM 2071 N N . THR A 1 251 ? -7.952 28.313 8.874 1.00 86.31 251 THR A N 1
ATOM 2072 C CA . THR A 1 251 ? -8.931 28.007 9.923 1.00 86.31 251 THR A CA 1
ATOM 2073 C C . THR A 1 251 ? -8.351 27.075 10.990 1.00 86.31 251 THR A C 1
ATOM 2075 O O . THR A 1 251 ? -8.594 27.273 12.178 1.00 86.31 251 THR A O 1
ATOM 2078 N N . ASN A 1 252 ? -7.541 26.090 10.590 1.00 84.69 252 ASN A N 1
ATOM 2079 C CA . ASN A 1 252 ? -7.086 25.011 11.472 1.00 84.69 252 ASN A CA 1
ATOM 2080 C C . ASN A 1 252 ? -5.643 25.173 11.972 1.00 84.69 252 ASN A C 1
ATOM 2082 O O . ASN A 1 252 ? -5.259 24.555 12.969 1.00 84.69 252 ASN A O 1
ATOM 2086 N N . ILE A 1 253 ? -4.829 26.018 11.327 1.00 84.00 253 ILE A N 1
ATOM 2087 C CA . ILE A 1 253 ? -3.439 26.265 11.725 1.00 84.00 253 ILE A CA 1
ATOM 2088 C C . ILE A 1 253 ? -3.258 27.714 12.162 1.00 84.00 253 ILE A C 1
ATOM 2090 O O . ILE A 1 253 ? -3.428 28.669 11.404 1.00 84.00 253 ILE A O 1
ATOM 2094 N N . LYS A 1 254 ? -2.824 27.884 13.413 1.00 82.69 254 LYS A N 1
ATOM 2095 C CA . LYS A 1 254 ? -2.514 29.202 13.964 1.00 82.69 254 LYS A CA 1
ATOM 2096 C C . LYS A 1 254 ? -1.367 29.842 13.180 1.00 82.69 254 LYS A C 1
ATOM 2098 O O . LYS A 1 254 ? -0.260 29.303 13.139 1.00 82.69 254 LYS A O 1
ATOM 2103 N N . LYS A 1 255 ? -1.615 31.027 12.610 1.00 80.94 255 LYS A N 1
ATOM 2104 C CA . LYS A 1 255 ? -0.580 31.805 11.915 1.00 80.94 255 LYS A CA 1
ATOM 2105 C C . LYS A 1 255 ? 0.609 32.065 12.856 1.00 80.94 255 LYS A C 1
ATOM 2107 O O . LYS A 1 255 ? 0.394 32.485 13.998 1.00 80.94 255 LYS A O 1
ATOM 2112 N N . PRO A 1 256 ? 1.857 31.849 12.399 1.00 82.06 256 PRO A N 1
ATOM 2113 C CA . PRO A 1 256 ? 3.030 32.105 13.221 1.00 82.06 256 PRO A CA 1
ATOM 2114 C C . PRO A 1 256 ? 3.150 33.599 13.527 1.00 82.06 256 PRO A C 1
ATOM 2116 O O . PRO A 1 256 ? 2.896 34.449 12.666 1.00 82.06 256 PRO A O 1
ATOM 2119 N N . SER A 1 257 ? 3.567 33.914 14.756 1.00 86.69 257 SER A N 1
ATOM 2120 C CA . SER A 1 257 ? 3.845 35.293 15.167 1.00 86.69 257 SER A CA 1
ATOM 2121 C C . SER A 1 257 ? 5.026 35.873 14.379 1.00 86.69 257 SER A C 1
ATOM 2123 O O . SER A 1 257 ? 5.843 35.124 13.839 1.00 86.69 257 SER A O 1
ATOM 2125 N N . VAL A 1 258 ? 5.157 37.202 14.336 1.00 86.62 258 VAL A N 1
ATOM 2126 C CA . VAL A 1 258 ? 6.308 37.869 13.693 1.00 86.62 258 VAL A CA 1
ATOM 2127 C C . VAL A 1 258 ? 7.629 37.366 14.279 1.00 86.62 258 VAL A C 1
ATOM 2129 O O . VAL A 1 258 ? 8.542 37.030 13.530 1.00 86.62 258 VAL A O 1
ATOM 2132 N N . LEU A 1 259 ? 7.698 37.212 15.604 1.00 85.62 259 LEU A N 1
ATOM 2133 C CA . LEU A 1 259 ? 8.877 36.684 16.288 1.00 85.62 259 LEU A CA 1
ATOM 2134 C C . LEU A 1 259 ? 9.183 35.239 15.869 1.00 85.62 259 LEU A C 1
ATOM 2136 O O . LEU A 1 259 ? 10.332 34.902 15.605 1.00 85.62 259 LEU A O 1
ATOM 2140 N N . THR A 1 260 ? 8.155 34.394 15.747 1.00 83.50 260 THR A N 1
ATOM 2141 C CA . THR A 1 260 ? 8.306 33.011 15.269 1.00 83.50 260 THR A CA 1
ATOM 2142 C C . THR A 1 260 ? 8.829 32.974 13.835 1.00 83.50 260 THR A C 1
ATOM 2144 O O . THR A 1 260 ? 9.704 32.169 13.534 1.00 83.50 260 THR A O 1
ATOM 2147 N N . LYS A 1 261 ? 8.333 33.857 12.958 1.00 84.62 261 LYS A N 1
ATOM 2148 C CA . LYS A 1 261 ? 8.823 33.967 11.578 1.00 84.62 261 LYS A CA 1
ATOM 2149 C C . LYS A 1 261 ? 10.302 34.351 11.550 1.00 84.62 261 LYS A C 1
ATOM 2151 O O . LYS A 1 261 ? 11.074 33.672 10.889 1.00 84.62 261 LYS A O 1
ATOM 2156 N N . LEU A 1 262 ? 10.699 35.374 12.311 1.00 84.06 262 LEU A N 1
ATOM 2157 C CA . LEU A 1 262 ? 12.099 35.803 12.409 1.00 84.06 262 LEU A CA 1
ATOM 2158 C C . LEU A 1 262 ? 13.002 34.693 12.964 1.00 84.06 262 LEU A C 1
ATOM 2160 O O . LEU A 1 262 ? 14.078 34.460 12.424 1.00 84.06 262 LEU A O 1
ATOM 2164 N N . PHE A 1 263 ? 12.545 33.969 13.988 1.00 84.25 263 PHE A N 1
ATOM 2165 C CA . PHE A 1 263 ? 13.277 32.840 14.563 1.00 84.25 263 PHE A CA 1
ATOM 2166 C C . PHE A 1 263 ? 13.465 31.686 13.566 1.00 84.25 263 PHE A C 1
ATOM 2168 O O . PHE A 1 263 ? 14.568 31.156 13.452 1.00 84.25 263 PHE A O 1
ATOM 2175 N N . ILE A 1 264 ? 12.413 31.303 12.830 1.00 80.62 264 ILE A N 1
ATOM 2176 C CA . ILE A 1 264 ? 12.499 30.264 11.791 1.00 80.62 264 ILE A CA 1
ATOM 2177 C C . ILE A 1 264 ? 13.446 30.710 10.675 1.00 80.62 264 ILE A C 1
ATOM 2179 O O . ILE A 1 264 ? 14.318 29.937 10.293 1.00 80.62 264 ILE A O 1
ATOM 2183 N N . SER A 1 265 ? 13.326 31.952 10.196 1.00 80.19 265 SER A N 1
ATOM 2184 C CA . SER A 1 265 ? 14.236 32.495 9.183 1.00 80.19 265 SER A CA 1
ATOM 2185 C C . SER A 1 265 ? 15.688 32.448 9.659 1.00 80.19 265 SER A C 1
ATOM 2187 O O . SER A 1 265 ? 16.536 31.926 8.946 1.00 80.19 265 SER A O 1
ATOM 2189 N N . ALA A 1 266 ? 15.975 32.898 10.885 1.00 83.31 266 ALA A N 1
ATOM 2190 C CA . ALA A 1 266 ? 17.322 32.826 11.449 1.00 83.31 266 ALA A CA 1
ATOM 2191 C C . ALA A 1 266 ? 17.852 31.383 11.505 1.00 83.31 266 ALA A C 1
ATOM 2193 O O . ALA A 1 266 ? 19.005 31.155 11.182 1.00 83.31 266 ALA A O 1
ATOM 2194 N N . LYS A 1 267 ? 17.008 30.402 11.846 1.00 80.31 267 LYS A N 1
ATOM 2195 C CA . LYS A 1 267 ? 17.360 28.971 11.865 1.00 80.31 267 LYS A CA 1
ATOM 2196 C C . LYS A 1 267 ? 17.592 28.333 10.492 1.00 80.31 267 LYS A C 1
ATOM 2198 O O . LYS A 1 267 ? 18.196 27.272 10.445 1.00 80.31 267 LYS A O 1
ATOM 2203 N N . ILE A 1 268 ? 17.033 28.894 9.422 1.00 75.25 268 ILE A N 1
ATOM 2204 C CA . ILE A 1 268 ? 17.223 28.393 8.051 1.00 75.25 268 ILE A CA 1
ATOM 2205 C C . ILE A 1 268 ? 18.502 28.979 7.438 1.00 75.25 268 ILE A C 1
ATOM 2207 O O . ILE A 1 268 ? 19.159 28.307 6.650 1.00 75.25 268 ILE A O 1
ATOM 2211 N N . TYR A 1 269 ? 18.831 30.229 7.778 1.00 71.94 269 TYR A N 1
ATOM 2212 C CA . TYR A 1 269 ? 19.964 30.965 7.205 1.00 71.94 269 TYR A CA 1
ATOM 2213 C C . TYR A 1 269 ? 21.259 30.910 8.040 1.00 71.94 269 TYR A C 1
ATOM 2215 O O . TYR A 1 269 ? 22.284 31.391 7.560 1.00 71.94 269 TYR A O 1
ATOM 2223 N N . LEU A 1 270 ? 21.221 30.354 9.256 1.00 52.78 270 LEU A N 1
ATOM 2224 C CA . LEU A 1 270 ? 22.388 30.051 10.102 1.00 52.78 270 LEU A CA 1
ATOM 2225 C C . LEU A 1 270 ? 22.650 28.546 10.114 1.00 52.78 270 LEU A C 1
ATOM 2227 O O . LEU A 1 270 ? 23.839 28.172 10.040 1.00 52.78 270 LEU A O 1
#

InterPro domains:
  IPR029035 DHS-like NAD/FAD-binding domain superfamily [SSF52467] (14-172)

Radius of gyration: 20.3 Å; chains: 1; bounding box: 48×56×47 Å

Organism: NCBI:txid412755